Protein 1OKC (pdb70)

Organism: Bos taurus (NCBI:txid9913)

CATH classification: 1.50.40.10

B-factor: mean 40.42, std 21.76, range [15.8, 121.39]

Foldseek 3Di:
DDPVVVVVVLVVVLVLQLQLCQVLLLLVLQLLQQLAVVLDPPADPVNRQPHDVSVSVPLCVQANPVLSCFLVVLRSPLSNLLVVLCVVQLVVLLCVQPPPPDCVVCVVSNLVSQLRSQLVSVLSSCVPSQLSVLSSSQRSNFSQNDPVSGPADHSVRSSVVLCVQPNPCLSCFLSVLVSVLSSQLSSQLCVQVVVVCVPPQDVNPDDPVVVVVSNLVSNLRSCQRSQLSVSLSSNRNSQRPDDDPSRPAPGSVSSSVCCCPVPNPCSSCRSSVSVSVSSVSSVVVSVVVVVD

GO terms:
  GO:0031966 mitochondrial membrane (C, IDA)

Secondary structure (DSSP, 8-state):
--HHHHHHHHHHHHHHHHHHHHHTHHHHHHHHHHHHGGG-SS--GGGS--SHHHHHHHHHHHH-GGGGGTTTHHHHHHHHHHHHHHHHHHHHHHHHHHTT--TTT-HHHHHHHHHHHHHHHHHHHHHHHHHHHHHHHHHHH---SSTTT-S-SSHHHHHHHHHHHH-HHHHTTTHHHHHHHHHHHHHHHHHHHHHHHHSS-GGG-S-HHHHHHHHHHHHHHHHHHHHHHHH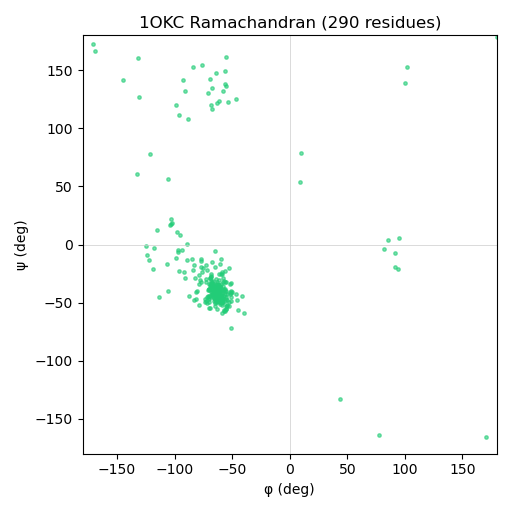HHHHHHTTTT--GGG-S-SSHHHHHHHHHHHH-GGGGGTTHHHHHHHHHHHHHHHHHHHT-

InterPro domains:
  IPR002067 Mitochondrial carrier protein [PR00926] (11-24)
  IPR002067 Mitochondrial carrier protein [PR00926] (24-38)
  IPR002067 Mitochondrial carrier protein [PR00926] (73-93)
  IPR002067 Mitochondrial carrier protein [PR00926] (126-144)
  IPR002067 Mitochondrial carrier protein [PR00926] (174-192)
  IPR002067 Mitochondrial carrier protein [PR00926] (217-239)
  IPR002113 ADP/ATP carrier protein, eukaryotic type [PR00927] (8-20)
  IPR002113 ADP/ATP carrier protein, eukaryotic type [PR00927] (51-72)
  IPR002113 ADP/ATP carrier protein, eukaryotic type [PR00927] (84-96)
  IPR002113 ADP/ATP carrier protein, eukaryotic type [PR00927] (111-124)
  IPR002113 ADP/ATP carrier protein, eukaryotic type [PR00927] (213-229)
  IPR002113 ADP/ATP carrier protein, eukaryotic type [PTHR45635] (5-297)
  IPR018108 Mitochondrial carrier protein, transmembrane region [PF00153] (6-100)
  IPR018108 Mitochondrial carrier protein, transmembrane region [PF00153] (111-204)
  IPR018108 Mitochondrial carrier protein, transmembrane region [PF00153] (209-297)
  IPR018108 Mitochondrial carrier protein, transmembrane region [PS50920] (6-98)
  IPR018108 Mitochondrial carrier protein, transmembrane region [PS50920] (111-201)
  IPR018108 Mitochondrial carrier protein, transmembrane region [PS50920] (212-297)
  IPR023395 Mitochondrial carrier protein domain superfamily [G3DSA:1.50.40.10] (2-298)
  IPR023395 Mitochondrial carrier protein domain superfamily [SSF103506] (4-293)

Nearest PDB structures (foldseek):
  1okc-assembly1_A  TM=1.003E+00  e=5.042E-38  Bos taurus
  4c9q-assembly1_A  TM=9.639E-01  e=4.735E-20  Saccharomyces cerevisiae
  8g8w-assembly1_A  TM=8.138E-01  e=1.030E-09  Homo sapiens
  8b6h-assembly1_Dv  TM=7.669E-01  e=1.300E-06  Tetrahymena thermophila SB210
  8gym-assembly1_m2  TM=7.187E-01  e=3.715E-07  Tetrahymena thermophila SB210

Solvent-accessible surface area: 15568 Å² total; per-residue (Å²): 147,124,82,115,46,97,81,125,98,42,84,56,25,0,69,17,22,22,68,7,64,48,49,16,0,29,34,29,3,2,8,0,1,21,0,0,11,60,1,14,135,64,16,48,77,151,127,49,10,181,20,48,134,35,0,52,94,52,2,40,175,35,18,31,128,146,8,18,74,23,9,11,93,4,17,40,61,71,38,71,46,20,66,54,26,29,153,62,75,93,84,124,43,83,97,118,65,25,50,89,24,68,132,130,166,77,91,184,109,65,41,57,3,17,28,38,3,12,5,23,11,17,24,22,9,15,68,126,3,0,17,26,15,0,0,6,0,14,5,0,3,0,19,4,124,25,86,99,94,59,41,4,85,22,22,45,53,0,43,70,99,4,104,179,56,43,25,112,77,2,9,57,49,9,44,109,0,9,27,82,10,49,64,60,84,56,27,16,60,77,28,48,68,56,102,25,126,64,162,169,41,109,123,80,131,60,126,151,114,49,48,71,94,48,26,19,77,2,45,23,52,0,12,66,78,12,3,20,41,31,0,0,24,30,0,10,0,6,5,1,35,29,108,58,116,62,73,48,6,122,24,36,105,28,0,67,138,82,0,40,158,104,40,21,105,83,5,18,90,72,10,6,154,1,22,16,61,80,14,84,23,11,22,110,24,69,67,104,77,113,146,132

Sequence (292 aa):
DQALSFLKDFLAGGVAAAISKTAVAPIERVKLLLQVQHASKQISAEKQYKGIIDCVVRIPKEQGFLSFWRGNLANVIRYFPTQALNFAFKDKYKQIFLGGVDRHKQFWRYFAGNLASGGAAGATSLCFVYPLDFARTRLAADVGKGAAQREFTGLGNCITKIFKSDGLRGLYQGFNVSVQGIIIYRAAYFGVYDTAKGMLPDPKNVHIIVSWMIAQTVTAVAGLVSYPFDTVRRRMMMQSGRKGADIMYTGTVDCWRKIAKDEGPKAFFKGAWSNVLRGMGGAFVLVLYDEI

Radius of gyration: 20.0 Å; Cα contacts (8 Å, |Δi|>4): 356; chains: 1; bounding box: 42×39×55 Å

Structure (mmCIF, N/CA/C/O backbone):
data_1OKC
#
_entry.id   1OKC
#
_cell.length_a   85.437
_cell.length_b   83.463
_cell.length_c   49.922
_cell.angle_alpha   90.00
_cell.angle_beta   90.00
_cell.angle_gamma   90.00
#
_symmetry.space_group_name_H-M   'P 21 21 2'
#
loop_
_entity.id
_entity.type
_entity.pdbx_description
1 polymer 'ADP, ATP CARRIER PROTEIN HEART ISOFORM T1'
2 non-polymer Carboxyatractyloside
3 non-polymer CARDIOLIPIN
4 non-polymer "3-LAURYLAMIDO-N,N'-DIMETHYLPROPYLAMINOXYDE"
5 non-polymer 1,2-DIACYL-SN-GLYCERO-3-PHOSPHOCHOLINE
6 water water
#
loop_
_atom_site.group_PDB
_atom_site.id
_atom_site.type_symbol
_atom_site.label_atom_id
_atom_site.label_alt_id
_atom_site.label_comp_id
_atom_site.label_asym_id
_atom_site.label_entity_id
_atom_site.label_seq_id
_atom_site.pdbx_PDB_ins_code
_atom_site.Cartn_x
_atom_site.Cartn_y
_atom_site.Cartn_z
_atom_site.occupancy
_atom_site.B_iso_or_equiv
_atom_site.auth_seq_id
_atom_site.auth_comp_id
_atom_site.auth_asym_id
_atom_site.auth_atom_id
_atom_site.pdbx_PDB_model_num
ATOM 1 N N . ASP A 1 2 ? 35.966 22.437 50.076 1.00 62.41 2 ASP A N 1
ATOM 2 C CA . ASP A 1 2 ? 36.247 23.663 49.275 1.00 62.22 2 ASP A CA 1
ATOM 3 C C . ASP A 1 2 ? 37.418 23.421 48.325 1.00 62.21 2 ASP A C 1
ATOM 4 O O . ASP A 1 2 ? 37.717 24.251 47.463 1.00 62.54 2 ASP A O 1
ATOM 6 N N . GLN A 1 3 ? 38.068 22.272 48.488 1.00 61.37 3 GLN A N 1
ATOM 7 C CA . GLN A 1 3 ? 39.219 21.903 47.674 1.00 59.74 3 GLN A CA 1
ATOM 8 C C . GLN A 1 3 ? 38.999 22.135 46.188 1.00 57.93 3 GLN A C 1
ATOM 9 O O . GLN A 1 3 ? 38.033 21.643 45.602 1.00 57.41 3 GLN A O 1
ATOM 15 N N . ALA A 1 4 ? 39.904 22.898 45.585 1.00 55.40 4 ALA A N 1
ATOM 16 C CA . ALA A 1 4 ? 39.827 23.180 44.163 1.00 52.01 4 ALA A CA 1
ATOM 17 C C . ALA A 1 4 ? 39.940 21.833 43.469 1.00 49.78 4 ALA A C 1
ATOM 18 O O . ALA A 1 4 ? 39.311 21.591 42.441 1.00 48.84 4 ALA A O 1
ATOM 20 N N . LEU A 1 5 ? 40.741 20.955 44.066 1.00 48.05 5 LEU A N 1
ATOM 21 C CA . LEU A 1 5 ? 40.973 19.616 43.540 1.00 47.15 5 LEU A CA 1
ATOM 22 C C . LEU A 1 5 ? 39.687 18.796 43.463 1.00 46.31 5 LEU A C 1
ATOM 23 O O . LEU A 1 5 ? 39.421 18.137 42.454 1.00 44.55 5 LEU A O 1
ATOM 28 N N . SER A 1 6 ? 38.900 18.831 44.537 1.00 45.65 6 SER A N 1
ATOM 29 C CA . SER A 1 6 ? 37.644 18.095 44.581 1.00 45.03 6 SER A CA 1
ATOM 30 C C . SER A 1 6 ? 36.720 18.611 43.479 1.00 43.39 6 SER A C 1
ATOM 31 O O . SER A 1 6 ? 36.094 17.831 42.764 1.00 42.53 6 SER A O 1
ATOM 34 N N . PHE A 1 7 ? 36.648 19.932 43.345 1.00 42.64 7 PHE A N 1
ATOM 35 C CA . PHE A 1 7 ? 35.819 20.557 42.326 1.00 42.95 7 PHE A CA 1
ATOM 36 C C . PHE A 1 7 ? 36.242 20.101 40.925 1.00 42.15 7 PHE A C 1
ATOM 37 O O . PHE A 1 7 ? 35.401 19.834 40.062 1.00 40.20 7 PHE A O 1
ATOM 45 N N . LEU A 1 8 ? 37.552 20.022 40.703 1.00 39.92 8 LEU A N 1
ATOM 46 C CA . LEU A 1 8 ? 38.080 19.610 39.411 1.00 38.53 8 LEU A CA 1
ATOM 47 C C . LEU A 1 8 ? 37.711 18.158 39.136 1.00 37.21 8 LEU A C 1
ATOM 48 O O . LEU A 1 8 ? 37.334 17.803 38.019 1.00 34.12 8 LEU A O 1
ATOM 53 N N . LYS A 1 9 ? 37.820 17.327 40.168 1.00 37.35 9 LYS A N 1
ATOM 54 C CA . LYS A 1 9 ? 37.490 15.913 40.063 1.00 37.97 9 LYS A CA 1
ATOM 55 C C . LYS A 1 9 ? 36.023 15.750 39.689 1.00 36.74 9 LYS A C 1
ATOM 56 O O . LYS A 1 9 ? 35.679 14.930 38.840 1.00 36.61 9 LYS A O 1
ATOM 62 N N . ASP A 1 10 ? 35.158 16.521 40.340 1.00 36.51 10 ASP A N 1
ATOM 63 C CA . ASP A 1 10 ? 33.729 16.446 40.056 1.00 36.68 10 ASP A CA 1
ATOM 64 C C . ASP A 1 10 ? 33.502 16.905 38.623 1.00 34.51 10 ASP A C 1
ATOM 65 O O . ASP A 1 10 ? 32.812 16.248 37.845 1.00 33.24 10 ASP A O 1
ATOM 70 N N . PHE A 1 11 ? 34.105 18.037 38.284 1.00 33.18 11 PHE A N 1
ATOM 71 C CA . PHE A 1 11 ? 33.979 18.613 36.954 1.00 34.22 11 PHE A CA 1
ATOM 72 C C . PHE A 1 11 ? 34.334 17.612 35.858 1.00 33.11 11 PHE A C 1
ATOM 73 O O . PHE A 1 11 ? 33.573 17.426 34.907 1.00 33.41 11 PHE A O 1
ATOM 81 N N . LEU A 1 12 ? 35.484 16.959 36.002 1.00 31.59 12 LEU A N 1
ATOM 82 C CA . LEU A 1 12 ? 35.936 15.986 35.012 1.00 31.44 12 LEU A CA 1
ATOM 83 C C . LEU A 1 12 ? 35.046 14.749 34.975 1.00 30.85 12 LEU A C 1
ATOM 84 O O . LEU A 1 12 ? 34.747 14.223 33.900 1.00 30.75 12 LEU A O 1
ATOM 89 N N . ALA A 1 13 ? 34.629 14.285 36.149 1.00 28.98 13 ALA A N 1
ATOM 90 C CA . ALA A 1 13 ? 33.766 13.113 36.241 1.00 29.19 13 ALA A CA 1
ATOM 91 C C . ALA A 1 13 ? 32.447 13.369 35.504 1.00 29.05 13 ALA A C 1
ATOM 92 O O . ALA A 1 13 ? 31.918 12.487 34.831 1.00 28.70 13 ALA A O 1
ATOM 94 N N . GLY A 1 14 ? 31.917 14.579 35.650 1.00 29.91 14 GLY A N 1
ATOM 95 C CA . GLY A 1 14 ? 30.681 14.923 34.978 1.00 30.34 14 GLY A CA 1
ATOM 96 C C . GLY A 1 14 ? 30.893 14.900 33.475 1.00 31.66 14 GLY A C 1
ATOM 97 O O . GLY A 1 14 ? 30.034 14.432 32.725 1.00 30.34 14 GLY A O 1
ATOM 98 N N . GLY A 1 15 ? 32.046 15.406 33.041 1.00 29.83 15 GLY A N 1
ATOM 99 C CA . GLY A 1 15 ? 32.366 15.427 31.626 1.00 28.96 15 GLY A CA 1
ATOM 100 C C . GLY A 1 15 ? 32.551 14.025 31.084 1.00 29.65 15 GLY A C 1
ATOM 101 O O . GLY A 1 15 ? 32.260 13.756 29.920 1.00 27.80 15 GLY A O 1
ATOM 102 N N . VAL A 1 16 ? 33.036 13.120 31.928 1.00 30.35 16 VAL A N 1
ATOM 103 C CA . VAL A 1 16 ? 33.236 11.741 31.506 1.00 30.10 16 VAL A CA 1
ATOM 104 C C . VAL A 1 16 ? 31.887 11.050 31.344 1.00 28.67 16 VAL A C 1
ATOM 105 O O . VAL A 1 16 ? 31.654 10.352 30.355 1.00 27.33 16 VAL A O 1
ATOM 109 N N . ALA A 1 17 ? 31.003 11.253 32.319 1.00 26.87 17 ALA A N 1
ATOM 110 C CA . ALA A 1 17 ? 29.671 10.655 32.289 1.00 26.32 17 ALA A CA 1
ATOM 111 C C . ALA A 1 17 ? 28.901 11.135 31.057 1.00 25.67 17 ALA A C 1
ATOM 112 O O . ALA A 1 17 ? 28.340 10.328 30.314 1.00 25.61 17 ALA A O 1
ATOM 114 N N . ALA A 1 18 ? 28.884 12.447 30.839 1.00 23.72 18 ALA A N 1
ATOM 115 C CA . ALA A 1 18 ? 28.178 13.009 29.689 1.00 24.70 18 ALA A CA 1
ATOM 116 C C . ALA A 1 18 ? 28.746 12.476 28.368 1.00 24.76 18 ALA A C 1
ATOM 117 O O . ALA A 1 18 ? 27.995 12.211 27.423 1.00 24.22 18 ALA A O 1
ATOM 119 N N . ALA A 1 19 ? 30.067 12.313 28.318 1.00 23.19 19 ALA A N 1
ATOM 120 C CA . ALA A 1 19 ? 30.741 11.823 27.121 1.00 24.97 19 ALA A CA 1
ATOM 121 C C . ALA A 1 19 ? 30.390 10.370 26.820 1.00 25.49 19 ALA A C 1
ATOM 122 O O . ALA A 1 19 ? 30.293 9.966 25.659 1.00 24.85 19 ALA A O 1
ATOM 124 N N . ILE A 1 20 ? 30.207 9.582 27.870 1.00 26.91 20 ILE A N 1
ATOM 125 C CA . ILE A 1 20 ? 29.870 8.177 27.700 1.00 28.39 20 ILE A CA 1
ATOM 126 C C . ILE A 1 20 ? 28.436 7.964 27.229 1.00 26.57 20 ILE A C 1
ATOM 127 O O . ILE A 1 20 ? 28.195 7.230 26.276 1.00 28.52 20 ILE A O 1
ATOM 132 N N . SER A 1 21 ? 27.480 8.607 27.882 1.00 27.96 21 SER A N 1
ATOM 133 C CA . SER A 1 21 ? 26.092 8.439 27.484 1.00 29.15 21 SER A CA 1
ATOM 134 C C . SER A 1 21 ? 25.818 8.973 26.076 1.00 28.90 21 SER A C 1
ATOM 135 O O . SER A 1 21 ? 25.131 8.322 25.289 1.00 28.68 21 SER A O 1
ATOM 138 N N . LYS A 1 22 ? 26.363 10.144 25.748 1.00 28.47 22 LYS A N 1
ATOM 139 C CA . LYS A 1 22 ? 26.138 10.717 24.421 1.00 29.05 22 LYS A CA 1
ATOM 140 C C . LYS A 1 22 ? 26.814 9.894 23.336 1.00 26.60 22 LYS A C 1
ATOM 141 O O . LYS A 1 22 ? 26.261 9.720 22.244 1.00 26.23 22 LYS A O 1
ATOM 147 N N . THR A 1 23 ? 28.004 9.381 23.628 1.00 24.28 23 THR A N 1
ATOM 148 C CA . THR A 1 23 ? 28.703 8.561 22.649 1.00 24.36 23 THR A CA 1
ATOM 149 C C . THR A 1 23 ? 27.910 7.266 22.468 1.00 25.75 23 THR A C 1
ATOM 150 O O . THR A 1 23 ? 27.785 6.740 21.358 1.00 23.74 23 THR A O 1
ATOM 154 N N . ALA A 1 24 ? 27.362 6.767 23.572 1.00 25.96 24 ALA A N 1
ATOM 155 C CA . ALA A 1 24 ? 26.585 5.539 23.548 1.00 27.05 24 ALA A CA 1
ATOM 156 C C . ALA A 1 24 ? 25.361 5.626 22.632 1.00 26.98 24 ALA A C 1
ATOM 157 O O . ALA A 1 24 ? 25.082 4.691 21.886 1.00 26.65 24 ALA A O 1
ATOM 159 N N . VAL A 1 25 ? 24.634 6.742 22.686 1.00 25.44 25 VAL A N 1
ATOM 160 C CA . VAL A 1 25 ? 23.441 6.903 21.859 1.00 25.27 25 VAL 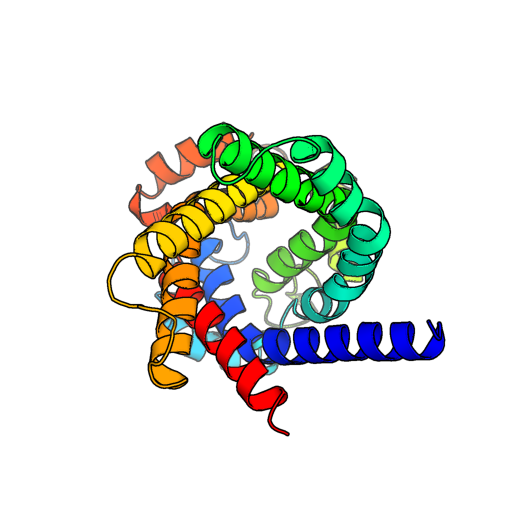A CA 1
ATOM 161 C C . VAL A 1 25 ? 23.662 7.703 20.570 1.00 25.42 25 VAL A C 1
ATOM 162 O O . VAL A 1 25 ? 22.703 8.066 19.892 1.00 24.75 25 VAL A O 1
ATOM 166 N N . ALA A 1 26 ? 24.921 7.963 20.230 1.00 24.98 26 ALA A N 1
ATOM 167 C CA . ALA A 1 26 ? 25.248 8.716 19.022 1.00 26.31 26 ALA A CA 1
ATOM 168 C C . ALA A 1 26 ? 24.682 8.068 17.753 1.00 25.95 26 ALA A C 1
ATOM 169 O O . ALA A 1 26 ? 24.241 8.764 16.843 1.00 25.52 26 ALA A O 1
ATOM 171 N N . PRO A 1 27 ? 24.703 6.727 17.669 1.00 26.04 27 PRO A N 1
ATOM 172 C CA . PRO A 1 27 ? 24.167 6.068 16.471 1.00 25.19 27 PRO A CA 1
ATOM 173 C C . PRO A 1 27 ? 22.699 6.415 16.238 1.00 25.20 27 PRO A C 1
ATOM 174 O O . PRO A 1 27 ? 22.313 6.809 15.136 1.00 25.07 27 PRO A O 1
ATOM 178 N N . ILE A 1 28 ? 21.883 6.273 17.277 1.00 23.64 28 ILE A N 1
ATOM 179 C CA . ILE A 1 28 ? 20.466 6.580 17.149 1.00 22.61 28 ILE A CA 1
ATOM 180 C C . ILE A 1 28 ? 20.268 8.087 16.971 1.00 24.09 28 ILE A C 1
ATOM 181 O O . ILE A 1 28 ? 19.306 8.519 16.335 1.00 22.07 28 ILE A O 1
ATOM 186 N N . GLU A 1 29 ? 21.178 8.890 17.522 1.00 23.16 29 GLU A N 1
ATOM 187 C CA . GLU A 1 29 ? 21.051 10.328 17.360 1.00 24.26 29 GLU A CA 1
ATOM 188 C C . GLU A 1 29 ? 21.348 10.698 15.909 1.00 24.73 29 GLU A C 1
ATOM 189 O O . GLU A 1 29 ? 20.755 11.633 15.369 1.00 24.59 29 GLU A O 1
ATOM 195 N N . ARG A 1 30 ? 22.268 9.972 15.279 1.00 22.13 30 ARG A N 1
ATOM 196 C CA . ARG A 1 30 ? 22.585 10.255 13.893 1.00 22.30 30 ARG A CA 1
ATOM 197 C C . ARG A 1 30 ? 21.400 9.916 12.995 1.00 22.63 30 ARG A C 1
ATOM 198 O O . ARG A 1 30 ? 21.120 10.629 12.029 1.00 22.30 30 ARG A O 1
ATOM 206 N N . VAL A 1 31 ? 20.702 8.830 13.314 1.00 22.31 31 VAL A N 1
ATOM 207 C CA . VAL A 1 31 ? 19.542 8.438 12.530 1.00 21.86 31 VAL A CA 1
ATOM 208 C C . VAL A 1 31 ? 18.508 9.555 12.654 1.00 23.28 31 VAL A C 1
ATOM 209 O O . VAL A 1 31 ? 17.932 9.998 11.660 1.00 24.31 31 VAL A O 1
ATOM 213 N N . LYS A 1 32 ? 18.295 10.018 13.882 1.00 22.38 32 LYS A N 1
ATOM 214 C CA . LYS A 1 32 ? 17.352 11.091 14.151 1.00 21.63 32 LYS A CA 1
ATOM 215 C C . LYS A 1 32 ? 17.691 12.309 13.281 1.00 21.66 32 LYS A C 1
ATOM 216 O O . LYS A 1 32 ? 16.831 12.837 12.575 1.00 20.97 32 LYS A O 1
ATOM 222 N N . LEU A 1 33 ? 18.949 12.733 13.322 1.00 21.83 33 LEU A N 1
ATOM 223 C CA . LEU A 1 33 ? 19.408 13.884 12.543 1.00 22.55 33 LEU A CA 1
ATOM 224 C C . LEU A 1 33 ? 19.266 13.685 11.027 1.00 19.95 33 LEU A C 1
ATOM 225 O O . LEU A 1 33 ? 18.822 14.589 10.319 1.00 21.01 33 LEU A O 1
ATOM 230 N N . LEU A 1 34 ? 19.636 12.512 10.530 1.00 20.73 34 LEU A N 1
ATOM 231 C CA . LEU A 1 34 ? 19.520 12.241 9.104 1.00 21.82 34 LEU A CA 1
ATOM 232 C C . LEU A 1 34 ? 18.064 12.342 8.636 1.00 22.49 34 LEU A C 1
ATOM 233 O O . LEU A 1 34 ? 17.764 13.016 7.646 1.00 21.45 34 LEU A O 1
ATOM 238 N N . LEU A 1 35 ? 17.158 11.687 9.351 1.00 21.98 35 LEU A N 1
ATOM 239 C CA . LEU A 1 35 ? 15.746 11.735 8.983 1.00 22.66 35 LEU A CA 1
ATOM 240 C C . LEU A 1 35 ? 15.215 13.172 9.081 1.00 22.85 35 LEU A C 1
ATOM 241 O O . LEU A 1 35 ? 14.444 13.629 8.234 1.00 21.98 35 LEU A O 1
ATOM 246 N N . GLN A 1 36 ? 15.654 13.884 10.110 1.00 21.74 36 GLN A N 1
ATOM 247 C CA . GLN A 1 36 ? 15.212 15.250 10.341 1.00 21.53 36 GLN A CA 1
ATOM 248 C C . GLN A 1 36 ? 15.699 16.269 9.299 1.00 23.27 36 GLN A C 1
ATOM 249 O O . GLN A 1 36 ? 14.963 17.190 8.947 1.00 23.30 36 GLN A O 1
ATOM 255 N N . VAL A 1 37 ? 16.917 16.096 8.784 1.00 23.30 37 VAL A N 1
ATOM 256 C CA . VAL A 1 37 ? 17.460 17.062 7.838 1.00 23.09 37 VAL A CA 1
ATOM 257 C C . VAL A 1 37 ? 17.796 16.596 6.425 1.00 24.79 37 VAL A C 1
ATOM 258 O O . VAL A 1 37 ? 18.196 17.412 5.596 1.00 25.90 37 VAL A O 1
ATOM 262 N N . GLN A 1 38 ? 17.644 15.310 6.130 1.00 25.09 38 GLN A N 1
ATOM 263 C CA . GLN A 1 38 ? 17.998 14.835 4.792 1.00 25.74 38 GLN A CA 1
ATOM 264 C C . GLN A 1 38 ? 17.274 15.577 3.669 1.00 25.62 38 GLN A C 1
ATOM 265 O O . GLN A 1 38 ? 17.753 15.607 2.538 1.00 26.13 38 GLN A O 1
ATOM 271 N N . HIS A 1 39 ? 16.131 16.182 3.977 1.00 27.71 39 HIS A N 1
ATOM 272 C CA . HIS A 1 39 ? 15.380 16.926 2.968 1.00 27.55 39 HIS A CA 1
ATOM 273 C C . HIS A 1 39 ? 16.206 18.119 2.488 1.00 28.39 39 HIS A C 1
ATOM 274 O O . HIS A 1 39 ? 16.069 18.556 1.344 1.00 25.98 39 HIS A O 1
ATOM 281 N N . ALA A 1 40 ? 17.062 18.643 3.365 1.00 27.39 40 ALA A N 1
ATOM 282 C CA . ALA A 1 40 ? 17.898 19.791 3.022 1.00 27.58 40 ALA A CA 1
ATOM 283 C C . ALA A 1 40 ? 19.343 19.405 2.732 1.00 28.21 40 ALA A C 1
ATOM 284 O O . ALA A 1 40 ? 20.246 20.235 2.826 1.00 28.78 40 ALA A O 1
ATOM 286 N N . SER A 1 41 ? 19.560 18.145 2.377 1.00 28.81 41 SER A N 1
ATOM 287 C CA . SER A 1 41 ? 20.903 17.669 2.079 1.00 30.87 41 SER A CA 1
ATOM 288 C C . SER A 1 41 ? 21.228 17.784 0.595 1.00 32.71 41 SER A C 1
ATOM 289 O O . SER A 1 41 ? 20.374 17.545 -0.259 1.00 32.79 41 SER A O 1
ATOM 292 N N . LYS A 1 42 ? 22.472 18.149 0.302 1.00 33.42 42 LYS A N 1
ATOM 293 C CA . LYS A 1 42 ? 22.940 18.280 -1.069 1.00 34.67 42 LYS A CA 1
ATOM 294 C C . LYS A 1 42 ? 23.388 16.942 -1.650 1.00 34.45 42 LYS A C 1
ATOM 295 O O . LYS A 1 42 ? 23.431 16.778 -2.866 1.00 35.14 42 LYS A O 1
ATOM 301 N N . GLN A 1 43 ? 23.729 15.994 -0.785 1.00 34.23 43 GLN A N 1
ATOM 302 C CA . GLN A 1 43 ? 24.201 14.680 -1.234 1.00 35.12 43 GLN A CA 1
ATOM 303 C C . GLN A 1 43 ? 23.096 13.643 -1.374 1.00 35.24 43 GLN A C 1
ATOM 304 O O . GLN A 1 43 ? 23.238 12.672 -2.113 1.00 37.55 43 GLN A O 1
ATOM 310 N N . ILE A 1 44 ? 21.997 13.839 -0.657 1.00 35.95 44 ILE A N 1
ATOM 311 C CA . ILE A 1 44 ? 20.902 12.881 -0.695 1.00 34.77 44 ILE A CA 1
ATOM 312 C C . ILE A 1 44 ? 19.793 13.243 -1.671 1.00 35.20 44 ILE A C 1
ATOM 313 O O . ILE A 1 44 ? 19.063 14.218 -1.463 1.00 34.73 44 ILE A O 1
ATOM 318 N N . SER A 1 45 ? 19.674 12.457 -2.740 1.00 34.55 45 SER A N 1
ATOM 319 C CA . SER A 1 45 ? 18.625 12.675 -3.728 1.00 34.38 45 SER A CA 1
ATOM 320 C C . SER A 1 45 ? 17.358 12.140 -3.077 1.00 34.56 45 SER A C 1
ATOM 321 O O . SER A 1 45 ? 17.430 11.277 -2.200 1.00 32.89 45 SER A O 1
ATOM 324 N N . ALA A 1 46 ? 16.203 12.648 -3.494 1.00 35.22 46 ALA A N 1
ATOM 325 C CA . ALA A 1 46 ? 14.936 12.214 -2.916 1.00 37.65 46 ALA A CA 1
ATOM 326 C C . ALA A 1 46 ? 14.777 10.707 -3.008 1.00 39.62 46 ALA A C 1
ATOM 327 O O . ALA A 1 46 ? 14.167 10.082 -2.140 1.00 39.34 46 ALA A O 1
ATOM 329 N N . GLU A 1 47 ? 15.333 10.129 -4.064 1.00 41.33 47 GLU A N 1
ATOM 330 C CA . GLU A 1 47 ? 15.251 8.694 -4.284 1.00 44.31 47 GLU A CA 1
ATOM 331 C C . GLU A 1 47 ? 16.141 7.918 -3.314 1.00 44.37 47 GLU A C 1
ATOM 332 O O . GLU A 1 47 ? 15.836 6.782 -2.954 1.00 43.90 47 GLU A O 1
ATOM 338 N N . LYS A 1 48 ? 17.239 8.530 -2.886 1.00 43.64 48 LYS A N 1
ATOM 339 C CA . LYS A 1 48 ? 18.149 7.849 -1.972 1.00 42.08 48 LYS A CA 1
ATOM 340 C C . LYS A 1 48 ? 17.900 8.180 -0.506 1.00 38.94 48 LYS A C 1
ATOM 341 O O . LYS A 1 48 ? 18.676 7.788 0.359 1.00 37.33 48 LYS A O 1
ATOM 347 N N . GLN A 1 49 ? 16.816 8.895 -0.226 1.00 37.28 49 GLN A N 1
ATOM 348 C CA . GLN A 1 49 ? 16.498 9.252 1.151 1.00 36.39 49 GLN A CA 1
ATOM 349 C C . GLN A 1 49 ? 16.213 8.008 1.992 1.00 36.21 49 GLN A C 1
ATOM 350 O O . GLN A 1 49 ? 15.703 7.005 1.485 1.00 36.25 49 GLN A O 1
ATOM 356 N N . TYR A 1 50 ? 16.563 8.073 3.274 1.00 33.73 50 TYR A N 1
ATOM 357 C CA . TYR A 1 50 ? 16.328 6.961 4.186 1.00 32.66 50 TYR A CA 1
ATOM 358 C C . TYR A 1 50 ? 14.828 6.860 4.435 1.00 33.86 50 TYR A C 1
ATOM 359 O O . TYR A 1 50 ? 14.170 7.860 4.740 1.00 30.67 50 TYR A O 1
ATOM 368 N N . LYS A 1 51 ? 14.288 5.652 4.288 1.00 34.20 51 LYS A N 1
ATOM 369 C CA . LYS A 1 51 ? 12.855 5.438 4.464 1.00 36.23 51 LYS A CA 1
ATOM 370 C C . LYS A 1 51 ? 12.420 5.395 5.922 1.00 35.25 51 LYS A C 1
ATOM 371 O O . LYS A 1 51 ? 11.230 5.489 6.218 1.00 36.60 51 LYS A O 1
ATOM 377 N N . GLY A 1 52 ? 13.381 5.269 6.832 1.00 33.33 52 GLY A N 1
ATOM 378 C CA . GLY A 1 52 ? 13.047 5.227 8.245 1.00 30.20 52 GLY A CA 1
ATOM 379 C C . GLY A 1 52 ? 14.226 4.841 9.120 1.00 29.89 52 GLY A C 1
ATOM 380 O O . GLY A 1 52 ? 15.373 4.839 8.672 1.00 28.85 52 GLY A O 1
ATOM 381 N N . ILE A 1 53 ? 13.938 4.497 10.369 1.00 28.76 53 ILE A N 1
ATOM 382 C CA . ILE A 1 53 ? 14.970 4.119 11.326 1.00 29.11 53 ILE A CA 1
ATOM 383 C C . ILE A 1 53 ? 15.710 2.858 10.889 1.00 29.69 53 ILE A C 1
ATOM 384 O O . ILE A 1 53 ? 16.938 2.846 10.766 1.00 27.32 53 ILE A O 1
ATOM 389 N N . ILE A 1 54 ? 14.943 1.800 10.654 1.00 29.65 54 ILE A N 1
ATOM 390 C CA . ILE A 1 54 ? 15.497 0.526 10.242 1.00 30.39 54 ILE A CA 1
ATOM 391 C C . ILE A 1 54 ? 16.244 0.639 8.926 1.00 29.62 54 ILE A C 1
ATOM 392 O O . ILE A 1 54 ? 17.380 0.178 8.812 1.00 31.65 54 ILE A O 1
ATOM 397 N N . ASP A 1 55 ? 15.613 1.251 7.933 1.00 28.85 55 ASP A N 1
ATOM 398 C CA . ASP A 1 55 ? 16.250 1.428 6.640 1.00 29.40 55 ASP A CA 1
ATOM 399 C C . ASP A 1 55 ? 17.540 2.213 6.829 1.00 29.40 55 ASP A C 1
ATOM 400 O O . ASP A 1 55 ? 18.542 1.973 6.157 1.00 30.11 55 ASP A O 1
ATOM 405 N N . CYS A 1 56 ? 17.510 3.157 7.757 1.00 30.31 56 CYS A N 1
ATOM 406 C CA . CYS A 1 56 ? 18.672 3.982 8.014 1.00 31.19 56 CYS A CA 1
ATOM 407 C C . CYS A 1 56 ? 19.799 3.215 8.720 1.00 30.68 56 CYS A C 1
ATOM 408 O O . CYS A 1 56 ? 20.942 3.242 8.260 1.00 27.01 56 CYS A O 1
ATOM 411 N N . VAL A 1 57 ? 19.485 2.517 9.813 1.00 30.58 57 VAL A N 1
ATOM 412 C CA . VAL A 1 57 ? 20.521 1.781 10.545 1.00 32.76 57 VAL A CA 1
ATOM 413 C C . VAL A 1 57 ? 21.174 0.662 9.742 1.00 34.17 57 VAL A C 1
ATOM 414 O O . VAL A 1 57 ? 22.355 0.366 9.927 1.00 33.28 57 VAL A O 1
ATOM 418 N N . VAL A 1 58 ? 20.412 0.040 8.850 1.00 34.82 58 VAL A N 1
ATOM 419 C CA . VAL A 1 58 ? 20.949 -1.037 8.027 1.00 35.16 58 VAL A CA 1
ATOM 420 C C . VAL A 1 58 ? 21.795 -0.504 6.871 1.00 34.93 58 VAL A C 1
ATOM 421 O O . VAL A 1 58 ? 22.750 -1.147 6.451 1.00 36.42 58 VAL A O 1
ATOM 425 N N . ARG A 1 59 ? 21.462 0.680 6.367 1.00 34.74 59 ARG A N 1
ATOM 426 C CA . ARG A 1 59 ? 22.203 1.248 5.243 1.00 34.48 59 ARG A CA 1
ATOM 427 C C . ARG A 1 59 ? 23.527 1.968 5.522 1.00 35.22 59 ARG A C 1
ATOM 428 O O . ARG A 1 59 ? 24.486 1.797 4.766 1.00 35.77 59 ARG A O 1
ATOM 436 N N . ILE A 1 60 ? 23.608 2.763 6.587 1.00 35.04 60 ILE A N 1
ATOM 437 C CA . ILE A 1 60 ? 24.849 3.502 6.825 1.00 35.52 60 ILE A CA 1
ATOM 438 C C . ILE A 1 60 ? 26.108 2.653 7.022 1.00 33.43 60 ILE A C 1
ATOM 439 O O . ILE A 1 60 ? 27.182 3.043 6.576 1.00 32.66 60 ILE A O 1
ATOM 444 N N . PRO A 1 61 ? 26.002 1.486 7.688 1.00 33.18 61 PRO A N 1
ATOM 445 C CA . PRO A 1 61 ? 27.217 0.682 7.867 1.00 32.91 61 PRO A CA 1
ATOM 446 C C . PRO A 1 61 ? 27.843 0.256 6.536 1.00 32.97 61 PRO A C 1
ATOM 447 O O . PRO A 1 61 ? 29.033 0.451 6.316 1.00 31.68 61 PRO A O 1
ATOM 451 N N . LYS A 1 62 ? 27.042 -0.325 5.648 1.00 35.16 62 LYS A N 1
ATOM 452 C CA . LYS A 1 62 ? 27.561 -0.769 4.357 1.00 38.10 62 LYS A CA 1
ATOM 453 C C . LYS A 1 62 ? 27.779 0.391 3.393 1.00 38.31 62 LYS A C 1
ATOM 454 O O . LYS A 1 62 ? 28.582 0.298 2.466 1.00 40.04 62 LYS A O 1
ATOM 460 N N . GLU A 1 63 ? 27.065 1.486 3.616 1.00 37.52 63 GLU A N 1
ATOM 461 C CA . GLU A 1 63 ? 27.193 2.658 2.760 1.00 37.13 63 GLU A CA 1
ATOM 462 C C . GLU A 1 63 ? 28.397 3.522 3.119 1.00 35.25 63 GLU A C 1
ATOM 463 O O . GLU A 1 63 ? 29.171 3.921 2.255 1.00 34.85 63 GLU A O 1
ATOM 469 N N . GLN A 1 64 ? 28.558 3.788 4.410 1.00 33.28 64 GLN A N 1
ATOM 470 C CA . GLN A 1 64 ? 29.618 4.669 4.867 1.00 31.43 64 GLN A CA 1
ATOM 471 C C . GLN A 1 64 ? 30.563 4.088 5.919 1.00 30.48 64 GLN A C 1
ATOM 472 O O . GLN A 1 64 ? 31.509 4.756 6.341 1.00 31.57 64 GLN A O 1
ATOM 478 N N . GLY A 1 65 ? 30.319 2.850 6.338 1.00 29.64 65 GLY A N 1
ATOM 479 C CA . GLY A 1 65 ? 31.170 2.245 7.350 1.00 28.13 65 GLY A CA 1
ATOM 480 C C . GLY A 1 65 ? 30.519 2.320 8.724 1.00 28.97 65 GLY A C 1
ATOM 481 O O . GLY A 1 65 ? 29.920 3.337 9.083 1.00 28.95 65 GLY A O 1
ATOM 482 N N . PHE A 1 66 ? 30.644 1.239 9.490 1.00 27.93 66 PHE A N 1
ATOM 483 C CA . PHE A 1 66 ? 30.069 1.140 10.828 1.00 27.06 66 PHE A CA 1
ATOM 484 C C . PHE A 1 66 ? 30.453 2.318 11.711 1.00 27.47 66 PHE A C 1
ATOM 485 O O . PHE A 1 66 ? 29.633 2.846 12.457 1.00 28.19 66 PHE A O 1
ATOM 493 N N . LEU A 1 67 ? 31.716 2.709 11.633 1.00 27.97 67 LEU A N 1
ATOM 494 C CA . LEU A 1 67 ? 32.228 3.813 12.429 1.00 28.85 67 LEU A CA 1
ATOM 495 C C . LEU A 1 67 ? 31.466 5.116 12.169 1.00 27.38 67 LEU A C 1
ATOM 496 O O . LEU A 1 67 ? 31.357 5.953 13.059 1.00 26.47 67 LEU A O 1
ATOM 501 N N . SER A 1 68 ? 30.931 5.277 10.959 1.00 26.34 68 SER A N 1
ATOM 502 C CA . SER A 1 68 ? 30.198 6.494 10.611 1.00 25.96 68 SER A CA 1
ATOM 503 C C . SER A 1 68 ? 28.980 6.734 11.507 1.00 25.71 68 SER A C 1
ATOM 504 O O . SER A 1 68 ? 28.396 7.811 11.479 1.00 25.69 68 SER A O 1
ATOM 507 N N . PHE A 1 69 ? 28.586 5.733 12.292 1.00 26.33 69 PHE A N 1
ATOM 508 C CA . PHE A 1 69 ? 27.461 5.910 13.210 1.00 26.19 69 PHE A CA 1
ATOM 509 C C . PHE A 1 69 ? 27.795 7.018 14.210 1.00 25.10 69 PHE A C 1
ATOM 510 O O . PHE A 1 69 ? 26.898 7.649 14.768 1.00 25.00 69 PHE A O 1
ATOM 518 N N . TRP A 1 70 ? 29.088 7.237 14.439 1.00 21.65 70 TRP A N 1
ATOM 519 C CA . TRP A 1 70 ? 29.543 8.267 15.371 1.00 22.69 70 TRP A CA 1
ATOM 520 C C . TRP A 1 70 ? 30.044 9.515 14.655 1.00 21.47 70 TRP A C 1
ATOM 521 O O . TRP A 1 70 ? 30.773 10.322 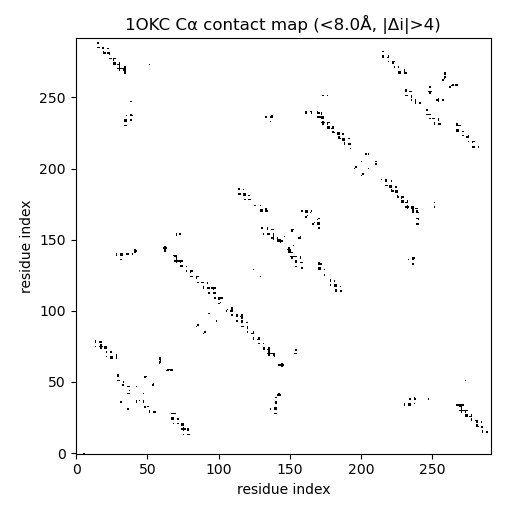15.235 1.00 25.35 70 TRP A O 1
ATOM 532 N N . ARG A 1 71 ? 29.665 9.678 13.393 1.00 22.24 71 ARG A N 1
ATOM 533 C CA . ARG A 1 71 ? 30.104 10.849 12.639 1.00 23.22 71 ARG A CA 1
ATOM 534 C C . ARG A 1 71 ? 29.587 12.134 13.310 1.00 23.53 71 ARG A C 1
ATOM 535 O O . ARG A 1 71 ? 28.389 12.289 13.539 1.00 21.17 71 ARG A O 1
ATOM 543 N N . GLY A 1 72 ? 30.512 13.032 13.641 1.00 23.83 72 GLY A N 1
ATOM 544 C CA . GLY A 1 72 ? 30.165 14.290 14.284 1.00 23.98 72 GLY A CA 1
ATOM 545 C C . GLY A 1 72 ? 30.052 14.204 15.798 1.00 24.51 72 GLY A C 1
ATOM 546 O O . GLY A 1 72 ? 29.709 15.189 16.453 1.00 25.09 72 GLY A O 1
ATOM 547 N N . ASN A 1 73 ? 30.349 13.035 16.363 1.00 24.88 73 ASN A N 1
ATOM 548 C CA . ASN A 1 73 ? 30.237 12.843 17.808 1.00 24.00 73 ASN A CA 1
ATOM 549 C C . ASN A 1 73 ? 31.296 13.525 18.677 1.00 24.47 73 ASN A C 1
ATOM 550 O O . ASN A 1 73 ? 31.092 13.683 19.886 1.00 22.94 73 ASN A O 1
ATOM 555 N N . LEU A 1 74 ? 32.417 13.933 18.085 1.00 23.16 74 LEU A N 1
ATOM 556 C CA . LEU A 1 74 ? 33.459 14.605 18.866 1.00 24.61 74 LEU A CA 1
ATOM 557 C C . LEU A 1 74 ? 32.870 15.826 19.568 1.00 23.67 74 LEU A C 1
ATOM 558 O O . LEU A 1 74 ? 33.164 16.090 20.734 1.00 24.39 74 LEU A O 1
ATOM 563 N N . ALA A 1 75 ? 32.041 16.578 18.850 1.00 24.86 75 ALA A N 1
ATOM 564 C CA . ALA A 1 75 ? 31.418 17.761 19.424 1.00 24.58 75 ALA A CA 1
ATOM 565 C C . ALA A 1 75 ? 30.653 17.374 20.682 1.00 24.96 75 ALA A C 1
ATOM 566 O O . ALA A 1 75 ? 30.659 18.113 21.668 1.00 25.42 75 ALA A O 1
ATOM 568 N N . ASN A 1 76 ? 30.001 16.216 20.651 1.00 27.48 76 ASN A N 1
ATOM 569 C CA . ASN A 1 76 ? 29.244 15.742 21.811 1.00 28.56 76 ASN A CA 1
ATOM 570 C C . ASN A 1 76 ? 30.090 15.578 23.078 1.00 28.76 76 ASN A C 1
ATOM 571 O O . ASN A 1 76 ? 29.675 16.002 24.153 1.00 30.47 76 ASN A O 1
ATOM 576 N N . VAL A 1 77 ? 31.267 14.972 22.964 1.00 26.10 77 VAL A N 1
ATOM 577 C CA . VAL A 1 77 ? 32.093 14.755 24.146 1.00 29.74 77 VAL A CA 1
ATOM 578 C C . VAL A 1 77 ? 32.803 16.003 24.659 1.00 30.91 77 VAL A C 1
ATOM 579 O O . VAL A 1 77 ? 33.200 16.052 25.823 1.00 31.26 77 VAL A O 1
ATOM 583 N N . ILE A 1 78 ? 32.950 17.004 23.794 1.00 30.32 78 ILE A N 1
ATOM 584 C CA . ILE A 1 78 ? 33.629 18.254 24.136 1.00 29.99 78 ILE A CA 1
ATOM 585 C C . ILE A 1 78 ? 32.744 19.337 24.762 1.00 29.35 78 ILE A C 1
ATOM 586 O O . ILE A 1 78 ? 33.142 19.988 25.731 1.00 29.29 78 ILE A O 1
ATOM 591 N N . ARG A 1 79 ? 31.559 19.529 24.190 1.00 26.26 79 ARG A N 1
ATOM 592 C CA . ARG A 1 79 ? 30.619 20.557 24.626 1.00 25.38 79 ARG A CA 1
ATOM 593 C C . ARG A 1 79 ? 30.454 20.743 26.125 1.00 23.89 79 ARG A C 1
ATOM 594 O O . ARG A 1 79 ? 30.420 21.870 26.605 1.00 23.78 79 ARG A O 1
ATOM 602 N N . TYR A 1 80 ? 30.336 19.642 26.855 1.00 26.15 80 TYR A N 1
ATOM 603 C CA . TYR A 1 80 ? 30.168 19.683 28.304 1.00 28.52 80 TYR A CA 1
ATOM 604 C C . TYR A 1 80 ? 31.110 20.643 29.037 1.00 28.78 80 TYR A C 1
ATOM 605 O O . TYR A 1 80 ? 30.684 21.415 29.891 1.00 27.79 80 TYR A O 1
ATOM 614 N N . PHE A 1 81 ? 32.394 20.574 28.709 1.00 29.57 81 PHE A N 1
ATOM 615 C CA . PHE A 1 81 ? 33.398 21.394 29.377 1.00 30.17 81 PHE A CA 1
ATOM 616 C C . PHE A 1 81 ? 33.170 22.890 29.266 1.00 30.15 81 PHE A C 1
ATOM 617 O O . PHE A 1 81 ? 33.048 23.568 30.287 1.00 29.92 81 PHE A O 1
ATOM 625 N N . PRO A 1 82 ? 33.111 23.438 28.041 1.00 28.84 82 PRO A N 1
ATOM 626 C CA . PRO A 1 82 ? 32.875 24.884 28.028 1.00 29.04 82 PRO A CA 1
ATOM 627 C C . PRO A 1 82 ? 31.480 25.213 28.592 1.00 29.64 82 PRO A C 1
ATOM 628 O O . PRO A 1 82 ? 31.307 26.188 29.330 1.00 28.55 82 PRO A O 1
ATOM 632 N N . THR A 1 83 ? 30.495 24.379 28.271 1.00 28.07 83 THR A N 1
ATOM 633 C CA . THR A 1 83 ? 29.131 24.606 28.750 1.00 29.43 83 THR A CA 1
ATOM 634 C C . THR A 1 83 ? 29.054 24.739 30.279 1.00 29.90 83 THR A C 1
ATOM 635 O O . THR A 1 83 ? 28.506 25.714 30.800 1.00 28.90 83 THR A O 1
ATOM 639 N N . GLN A 1 84 ? 29.608 23.767 30.994 1.00 29.81 84 GLN A N 1
ATOM 640 C CA . GLN A 1 84 ? 29.593 23.801 32.453 1.00 32.36 84 GLN A CA 1
ATOM 641 C C . GLN A 1 84 ? 30.474 24.921 33.014 1.00 32.33 84 GLN A C 1
ATOM 642 O O . GLN A 1 84 ? 30.185 25.479 34.075 1.00 32.32 84 GLN A O 1
ATOM 648 N N . ALA A 1 85 ? 31.551 25.246 32.310 1.00 31.84 85 ALA A N 1
ATOM 649 C CA . ALA A 1 85 ? 32.427 26.315 32.764 1.00 33.83 85 ALA A CA 1
ATOM 650 C C . ALA A 1 85 ? 31.607 27.597 32.730 1.00 35.19 85 ALA A C 1
ATOM 651 O O . ALA A 1 85 ? 31.629 28.392 33.666 1.00 37.37 85 ALA A O 1
ATOM 653 N N . LEU A 1 86 ? 30.865 27.780 31.644 1.00 36.42 86 LEU A N 1
ATOM 654 C CA . LEU A 1 86 ? 30.025 28.953 31.479 1.00 37.40 86 LEU A CA 1
ATOM 655 C C . LEU A 1 86 ? 28.898 28.999 32.514 1.00 38.28 86 LEU A C 1
ATOM 656 O O . LEU A 1 86 ? 28.592 30.065 33.047 1.00 39.89 86 LEU A O 1
ATOM 661 N N . ASN A 1 87 ? 28.285 27.855 32.805 1.00 37.70 87 ASN A N 1
ATOM 662 C CA . ASN A 1 87 ? 27.217 27.827 33.799 1.00 37.16 87 ASN A CA 1
ATOM 663 C C . ASN A 1 87 ? 27.761 28.237 35.164 1.00 37.33 87 ASN A C 1
ATOM 664 O O . ASN A 1 87 ? 27.085 28.915 35.934 1.00 38.23 87 ASN A O 1
ATOM 669 N N . PHE A 1 88 ? 28.988 27.824 35.456 1.00 37.31 88 PHE A N 1
ATOM 670 C CA . PHE A 1 88 ? 29.624 28.137 36.733 1.00 38.92 88 PHE A CA 1
ATOM 671 C C . PHE A 1 88 ? 29.679 29.644 36.987 1.00 37.72 88 PHE A C 1
ATOM 672 O O . PHE A 1 88 ? 29.598 30.094 38.123 1.00 36.51 88 PHE A O 1
ATOM 680 N N . ALA A 1 89 ? 29.809 30.424 35.921 1.00 37.51 89 ALA A N 1
ATOM 681 C CA . ALA A 1 89 ? 29.881 31.868 36.064 1.00 36.20 89 ALA A CA 1
ATOM 682 C C . ALA A 1 89 ? 28.547 32.582 35.863 1.00 35.37 89 ALA A C 1
ATOM 683 O O . ALA A 1 89 ? 28.360 33.691 36.365 1.00 35.32 89 ALA A O 1
ATOM 685 N N . PHE A 1 90 ? 27.615 31.955 35.150 1.00 33.25 90 PHE A N 1
ATOM 686 C CA . PHE A 1 90 ? 26.335 32.606 34.887 1.00 32.21 90 PHE A CA 1
ATOM 687 C C . PHE A 1 90 ? 25.076 32.023 35.502 1.00 31.22 90 PHE A C 1
ATOM 688 O O . PHE A 1 90 ? 24.245 32.762 36.027 1.00 33.44 90 PHE A O 1
ATOM 696 N N . LYS A 1 91 ? 24.931 30.705 35.420 1.00 29.49 91 LYS A N 1
ATOM 697 C CA . LYS A 1 91 ? 23.735 30.035 35.896 1.00 28.82 91 LYS A CA 1
ATOM 698 C C . LYS A 1 91 ? 23.104 30.535 37.189 1.00 27.53 91 LYS A C 1
ATOM 699 O O . LYS A 1 91 ? 21.942 30.935 37.181 1.00 26.77 91 LYS A O 1
ATOM 705 N N . ASP A 1 92 ? 23.833 30.525 38.298 1.00 27.77 92 ASP A N 1
ATOM 706 C CA . ASP A 1 92 ? 23.227 30.997 39.541 1.00 29.16 92 ASP A CA 1
ATOM 707 C C . ASP A 1 92 ? 22.905 32.497 39.537 1.00 27.34 92 ASP A C 1
ATOM 708 O O . ASP A 1 92 ? 21.917 32.923 40.136 1.00 24.35 92 ASP A O 1
ATOM 713 N N . LYS A 1 93 ? 23.734 33.296 38.874 1.00 27.16 93 LYS A N 1
ATOM 714 C CA . LYS A 1 93 ? 23.483 34.737 38.815 1.00 28.00 93 LYS A CA 1
ATOM 715 C C . LYS A 1 93 ? 22.150 35.020 38.134 1.00 25.80 93 LYS A C 1
ATOM 716 O O . LYS A 1 93 ? 21.389 35.874 38.582 1.00 26.65 93 LYS A O 1
ATOM 722 N N . TYR A 1 94 ? 21.868 34.310 37.046 1.00 24.54 94 TYR A N 1
ATOM 723 C CA . TYR A 1 94 ? 20.609 34.515 36.348 1.00 24.59 94 TYR A CA 1
ATOM 724 C C . TYR A 1 94 ? 19.450 34.118 37.250 1.00 25.60 94 TYR A C 1
ATOM 725 O O . TYR A 1 94 ? 18.413 34.783 37.265 1.00 27.62 94 TYR A O 1
ATOM 734 N N . LYS A 1 95 ? 19.626 33.043 38.012 1.00 23.92 95 LYS A N 1
ATOM 735 C CA . LYS A 1 95 ? 18.573 32.602 38.918 1.00 26.68 95 LYS A CA 1
ATOM 736 C C . LYS A 1 95 ? 18.301 33.674 39.962 1.00 24.85 95 LYS A C 1
ATOM 737 O O . LYS A 1 95 ? 17.149 33.983 40.249 1.00 25.09 95 LYS A O 1
ATOM 743 N N . GLN A 1 96 ? 19.361 34.242 40.528 1.00 25.09 96 GLN A N 1
ATOM 744 C CA . GLN A 1 96 ? 19.207 35.299 41.526 1.00 27.77 96 GLN A CA 1
ATOM 745 C C . GLN A 1 96 ? 18.538 36.515 40.890 1.00 28.31 96 GLN A C 1
ATOM 746 O O . GLN A 1 96 ? 17.662 37.143 41.485 1.00 28.63 96 GLN A O 1
ATOM 752 N N . ILE A 1 97 ? 18.960 36.841 39.671 1.00 27.51 97 ILE A N 1
ATOM 753 C CA . ILE A 1 97 ? 18.411 37.984 38.951 1.00 25.77 97 ILE A CA 1
ATOM 754 C C . ILE A 1 97 ? 16.926 37.830 38.638 1.00 25.57 97 ILE A C 1
ATOM 755 O O . ILE A 1 97 ? 16.143 38.736 38.912 1.00 26.31 97 ILE A O 1
ATOM 760 N N . PHE A 1 98 ? 16.535 36.682 38.081 1.00 25.20 98 PHE A N 1
ATOM 761 C CA . PHE A 1 98 ? 15.133 36.450 37.714 1.00 25.42 98 PHE A CA 1
ATOM 762 C C . PHE A 1 98 ? 14.247 35.843 38.800 1.00 27.53 98 PHE A C 1
ATOM 763 O O . PHE A 1 98 ? 13.020 35.846 38.670 1.00 26.76 98 PHE A O 1
ATOM 771 N N . LEU A 1 99 ? 14.842 35.322 39.868 1.00 27.13 99 LEU A N 1
ATOM 772 C CA . LEU A 1 99 ? 14.024 34.728 40.917 1.00 27.68 99 LEU A CA 1
ATOM 773 C C . LEU A 1 99 ? 14.244 35.309 42.311 1.00 27.30 99 LEU A C 1
ATOM 774 O O . LEU A 1 99 ? 13.501 35.008 43.235 1.00 27.56 99 LEU A O 1
ATOM 779 N N . GLY A 1 100 ? 15.257 36.147 42.467 1.00 28.77 100 GLY A N 1
ATOM 780 C CA . GLY A 1 100 ? 15.509 36.734 43.770 1.00 29.83 100 GLY A CA 1
ATOM 781 C C . GLY A 1 100 ? 14.298 37.500 44.274 1.00 32.15 100 GLY A C 1
ATOM 782 O O . GLY A 1 100 ? 13.703 38.295 43.539 1.00 30.14 100 GLY A O 1
ATOM 783 N N . GLY A 1 101 ? 13.921 37.245 45.525 1.00 33.73 101 GLY A N 1
ATOM 784 C CA . GLY A 1 101 ? 12.780 37.925 46.109 1.00 36.38 101 GLY A CA 1
ATOM 785 C C . GLY A 1 101 ? 11.405 37.359 45.773 1.00 36.13 101 GLY A C 1
ATOM 786 O O . GLY A 1 101 ? 10.403 37.842 46.300 1.00 37.70 101 GLY A O 1
ATOM 787 N N . VAL A 1 102 ? 11.329 36.349 44.912 1.00 34.44 102 VAL A N 1
ATOM 788 C CA . VAL A 1 102 ? 10.022 35.790 44.572 1.00 33.45 102 VAL A CA 1
ATOM 789 C C . VAL A 1 102 ? 9.636 34.631 45.484 1.00 34.07 102 VAL A C 1
ATOM 790 O O . VAL A 1 102 ? 10.439 33.733 45.741 1.00 30.04 102 VAL A O 1
ATOM 794 N N . ASP A 1 103 ? 8.408 34.673 45.994 1.00 35.45 103 ASP A N 1
ATOM 795 C CA . ASP A 1 103 ? 7.908 33.610 46.860 1.00 36.59 103 ASP A CA 1
ATOM 796 C C . ASP A 1 103 ? 7.281 32.546 45.966 1.00 36.04 103 ASP A C 1
ATOM 797 O O . ASP A 1 103 ? 6.209 32.746 45.389 1.00 35.45 103 ASP A O 1
ATOM 802 N N . ARG A 1 104 ? 7.972 31.421 45.854 1.00 34.27 104 ARG A N 1
ATOM 803 C CA . ARG A 1 104 ? 7.530 30.305 45.036 1.00 35.54 104 ARG A CA 1
ATOM 804 C C . ARG A 1 104 ? 6.088 29.876 45.320 1.00 35.73 104 ARG A C 1
ATOM 805 O O . ARG A 1 104 ? 5.320 29.602 44.397 1.00 34.85 104 ARG A O 1
ATOM 813 N N . HIS A 1 105 ? 5.720 29.834 46.596 1.00 34.92 105 HIS A N 1
ATOM 814 C CA . HIS A 1 105 ? 4.380 29.413 46.991 1.00 36.20 105 HIS A CA 1
ATOM 815 C C . HIS A 1 105 ? 3.269 30.413 46.723 1.00 37.60 105 HIS A C 1
ATOM 816 O O . HIS A 1 105 ? 2.221 30.046 46.192 1.00 38.59 105 HIS A O 1
ATOM 823 N N . LYS A 1 106 ? 3.495 31.672 47.088 1.00 37.17 106 LYS A N 1
ATOM 824 C CA . LYS A 1 106 ? 2.489 32.709 46.905 1.00 37.64 106 LYS A CA 1
ATOM 825 C C . LYS A 1 106 ? 2.484 33.357 45.525 1.00 36.62 106 LYS A C 1
ATOM 826 O O . LYS A 1 106 ? 1.542 34.070 45.186 1.00 39.33 106 LYS A O 1
ATOM 832 N N . GLN A 1 107 ? 3.521 33.114 44.729 1.00 33.62 107 GLN A N 1
ATOM 833 C CA . GLN A 1 107 ? 3.601 33.719 43.398 1.00 31.77 107 GLN A CA 1
ATOM 834 C C . GLN A 1 107 ? 3.968 32.710 42.315 1.00 31.51 107 GLN A C 1
ATOM 835 O O . GLN A 1 107 ? 4.984 32.865 41.635 1.00 29.44 107 GLN A O 1
ATOM 841 N N . PHE A 1 108 ? 3.136 31.690 42.143 1.00 30.60 108 PHE A N 1
ATOM 842 C CA . PHE A 1 108 ? 3.401 30.656 41.154 1.00 30.88 108 PHE A CA 1
ATOM 843 C C . PHE A 1 108 ? 3.853 31.125 39.770 1.00 31.37 108 PHE A C 1
ATOM 844 O O . PHE A 1 108 ? 4.900 30.694 39.278 1.00 29.41 108 PHE A O 1
ATOM 852 N N . TRP A 1 109 ? 3.056 31.982 39.135 1.00 30.30 109 TRP A N 1
ATOM 853 C CA . TRP A 1 109 ? 3.376 32.435 37.786 1.00 31.13 109 TRP A CA 1
ATOM 854 C C . TRP A 1 109 ? 4.626 33.295 37.688 1.00 31.42 109 TRP A C 1
ATOM 855 O O . TRP A 1 109 ? 5.429 33.110 36.776 1.00 29.62 109 TRP A O 1
ATOM 866 N N . ARG A 1 110 ? 4.796 34.225 38.622 1.00 30.51 110 ARG A N 1
ATOM 867 C CA . ARG A 1 110 ? 5.979 35.069 38.620 1.00 30.63 110 ARG A CA 1
ATOM 868 C C . ARG A 1 110 ? 7.194 34.146 38.755 1.00 30.00 110 ARG A C 1
ATOM 869 O O . ARG A 1 110 ? 8.236 34.386 38.148 1.00 28.77 110 ARG A O 1
ATOM 877 N N . TYR A 1 111 ? 7.049 33.080 39.538 1.00 29.35 111 TYR A N 1
ATOM 878 C CA . TYR A 1 111 ? 8.140 32.124 39.712 1.00 28.24 111 TYR A CA 1
ATOM 879 C C . TYR A 1 111 ? 8.338 31.329 38.413 1.00 27.08 111 TYR A C 1
ATOM 880 O O . TYR A 1 111 ? 9.464 31.117 37.960 1.00 24.51 111 TYR A O 1
ATOM 889 N N . PHE A 1 112 ? 7.234 30.882 37.824 1.00 26.54 112 PHE A N 1
ATOM 890 C CA . PHE A 1 112 ? 7.296 30.124 36.582 1.00 27.39 112 PHE A CA 1
ATOM 891 C C . PHE A 1 112 ? 8.052 30.925 35.519 1.00 27.48 112 PHE A C 1
ATOM 892 O O . PHE A 1 112 ? 9.003 30.431 34.914 1.00 24.79 112 PHE A O 1
ATOM 900 N N . ALA A 1 113 ? 7.617 32.163 35.295 1.00 26.90 113 ALA A N 1
ATOM 901 C CA . ALA A 1 113 ? 8.247 33.027 34.305 1.00 27.67 113 ALA A CA 1
ATOM 902 C C . ALA A 1 113 ? 9.716 33.269 34.646 1.00 27.85 113 ALA A C 1
ATOM 903 O O . ALA A 1 113 ? 10.568 33.302 33.7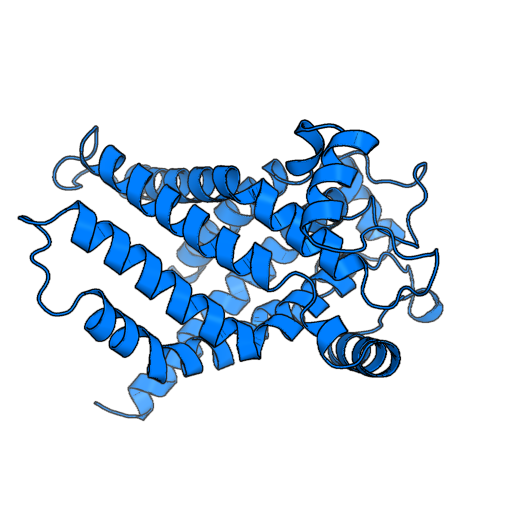59 1.00 28.82 113 ALA A O 1
ATOM 905 N N . GLY A 1 114 ? 10.006 33.453 35.930 1.00 27.32 114 GLY A N 1
ATOM 906 C CA . GLY A 1 114 ? 11.377 33.674 36.341 1.00 28.18 114 GLY A CA 1
ATOM 907 C C . GLY A 1 114 ? 12.232 32.469 35.997 1.00 30.02 114 GLY A C 1
ATOM 908 O O . GLY A 1 114 ? 13.382 32.603 35.556 1.00 28.50 114 GLY A O 1
ATOM 909 N N . ASN A 1 115 ? 11.657 31.286 36.184 1.00 28.62 115 ASN A N 1
ATOM 910 C CA . ASN A 1 115 ? 12.353 30.037 35.911 1.00 29.44 115 ASN A CA 1
ATOM 911 C C . ASN A 1 115 ? 12.669 29.903 34.420 1.00 28.93 115 ASN A C 1
ATOM 912 O O . ASN A 1 115 ? 13.772 29.494 34.033 1.00 26.11 115 ASN A O 1
ATOM 917 N N . LEU A 1 116 ? 11.696 30.246 33.585 1.00 27.72 116 LEU A N 1
ATOM 918 C CA . LEU A 1 116 ? 11.884 30.176 32.143 1.00 28.61 116 LEU A CA 1
ATOM 919 C C . LEU A 1 116 ? 12.947 31.166 31.653 1.00 27.36 116 LEU A C 1
ATOM 920 O O . LEU A 1 116 ? 13.785 30.829 30.812 1.00 25.61 116 LEU A O 1
ATOM 925 N N . ALA A 1 117 ? 12.894 32.389 32.174 1.00 26.36 117 ALA A N 1
ATOM 926 C CA . ALA A 1 117 ? 13.838 33.439 31.784 1.00 26.13 117 ALA A CA 1
ATOM 927 C C . ALA A 1 117 ? 15.250 33.059 32.214 1.00 26.18 117 ALA A C 1
ATOM 928 O O . ALA A 1 117 ? 16.215 33.289 31.485 1.00 26.18 117 ALA A O 1
ATOM 930 N N . SER A 1 118 ? 15.359 32.482 33.406 1.00 25.93 118 SER A N 1
ATOM 931 C CA . SER A 1 118 ? 16.646 32.055 33.929 1.00 28.13 118 SER A CA 1
ATOM 932 C C . SER A 1 118 ? 17.238 30.947 33.058 1.00 26.87 118 SER A C 1
ATOM 933 O O . SER A 1 118 ? 18.401 31.011 32.662 1.00 25.01 118 SER A O 1
ATOM 936 N N . GLY A 1 119 ? 16.437 29.925 32.774 1.00 26.74 119 GLY A N 1
ATOM 937 C CA . GLY A 1 119 ? 16.905 28.834 31.931 1.00 27.57 119 GLY A CA 1
ATOM 938 C C . GLY A 1 119 ? 17.243 29.346 30.537 1.00 27.66 119 GLY A C 1
ATOM 939 O O . GLY A 1 119 ? 18.285 29.004 29.967 1.00 28.16 119 GLY A O 1
ATOM 940 N N . GLY A 1 120 ? 16.364 30.184 29.996 1.00 27.02 120 GLY A N 1
ATOM 941 C CA . GLY A 1 120 ? 16.585 30.745 28.675 1.00 28.44 120 GLY A CA 1
ATOM 942 C C . GLY A 1 120 ? 17.831 31.613 28.597 1.00 29.06 120 GLY A C 1
ATOM 943 O O . GLY A 1 120 ? 18.567 31.557 27.611 1.00 27.71 120 GLY A O 1
ATOM 944 N N . ALA A 1 121 ? 18.072 32.410 29.637 1.00 27.26 121 ALA A N 1
ATOM 945 C CA . ALA A 1 121 ? 19.241 33.280 29.673 1.00 27.18 121 ALA A CA 1
ATOM 946 C C . ALA A 1 121 ? 20.531 32.466 29.780 1.00 27.12 121 ALA A C 1
ATOM 947 O O . ALA A 1 121 ? 21.516 32.767 29.101 1.00 27.41 121 ALA A O 1
ATOM 949 N N . ALA A 1 122 ? 20.530 31.440 30.632 1.00 25.52 122 ALA A N 1
ATOM 950 C CA . ALA A 1 122 ? 21.719 30.604 30.803 1.00 24.70 122 ALA A CA 1
ATOM 951 C C . ALA A 1 122 ? 21.992 29.812 29.526 1.00 26.31 122 ALA A C 1
ATOM 952 O O . ALA A 1 122 ? 23.148 29.650 29.128 1.00 26.93 122 ALA A O 1
ATOM 954 N N . GLY A 1 123 ? 20.926 29.326 28.890 1.00 25.02 123 GLY A N 1
ATOM 955 C CA . GLY A 1 123 ? 21.078 28.567 27.658 1.00 25.80 123 GLY A CA 1
ATOM 956 C C . GLY A 1 123 ? 21.619 29.401 26.499 1.00 25.78 123 GLY A C 1
ATOM 957 O O . GLY A 1 123 ? 22.555 28.990 25.816 1.00 25.12 123 GLY A O 1
ATOM 958 N N . ALA A 1 124 ? 21.031 30.572 26.270 1.00 26.71 124 ALA A N 1
ATOM 959 C CA . ALA A 1 124 ? 21.482 31.451 25.190 1.00 27.08 124 ALA A CA 1
ATOM 960 C C . ALA A 1 124 ? 22.921 31.896 25.427 1.00 28.61 124 ALA A C 1
ATOM 961 O O . ALA A 1 124 ? 23.706 31.999 24.483 1.00 29.82 124 ALA A O 1
ATOM 963 N N . THR A 1 125 ? 23.262 32.159 26.688 1.00 27.74 125 THR A N 1
ATOM 964 C CA . THR A 1 125 ? 24.614 32.588 27.040 1.00 26.95 125 THR A CA 1
ATOM 965 C C . THR A 1 125 ? 25.622 31.491 26.703 1.00 27.51 125 THR A C 1
ATOM 966 O O . THR A 1 125 ? 26.651 31.756 26.065 1.00 26.88 125 THR A O 1
ATOM 970 N N . SER A 1 126 ? 25.332 30.261 27.121 1.00 25.45 126 SER A N 1
ATOM 971 C CA . SER A 1 126 ? 26.223 29.142 26.818 1.00 27.20 126 SER A CA 1
ATOM 972 C C . SER A 1 126 ? 26.343 28.953 25.302 1.00 25.46 126 SER A C 1
ATOM 973 O O . SER A 1 126 ? 27.442 28.791 24.771 1.00 24.98 126 SER A O 1
ATOM 976 N N . LEU A 1 127 ? 25.202 28.971 24.617 1.00 24.74 127 LEU A N 1
ATOM 977 C CA . LEU A 1 127 ? 25.175 28.804 23.167 1.00 25.38 127 LEU A CA 1
ATOM 978 C C . LEU A 1 127 ? 25.971 29.886 22.434 1.00 25.57 127 LEU A C 1
ATOM 979 O O . LEU A 1 127 ? 26.434 29.661 21.318 1.00 23.73 127 LEU A O 1
ATOM 984 N N . CYS A 1 128 ? 26.124 31.061 23.043 1.00 25.50 128 CYS A N 1
ATOM 985 C CA . CYS A 1 128 ? 26.908 32.112 22.397 1.00 28.32 128 CYS A CA 1
ATOM 986 C C . CYS A 1 128 ? 28.317 31.580 22.166 1.00 27.94 128 CYS A C 1
ATOM 987 O O . CYS A 1 128 ? 29.018 32.031 21.265 1.00 29.87 128 CYS A O 1
ATOM 990 N N . PHE A 1 129 ? 28.727 30.614 22.984 1.00 27.66 129 PHE A N 1
ATOM 991 C CA . PHE A 1 129 ? 30.057 30.031 22.859 1.00 28.09 129 PHE A CA 1
ATOM 992 C C . PHE A 1 129 ? 30.108 28.628 22.249 1.00 27.35 129 PHE A C 1
ATOM 993 O O . PHE A 1 129 ? 31.002 28.334 21.456 1.00 26.83 129 PHE A O 1
ATOM 1001 N N . VAL A 1 130 ? 29.161 27.761 22.610 1.00 25.36 130 VAL A N 1
ATOM 1002 C CA . VAL A 1 130 ? 29.191 26.389 22.106 1.00 23.11 130 VAL A CA 1
ATOM 1003 C C . VAL A 1 130 ? 28.323 26.050 20.898 1.00 21.80 130 VAL A C 1
ATOM 1004 O O . VAL A 1 130 ? 28.426 24.951 20.372 1.00 21.24 130 VAL A O 1
ATOM 1008 N N . TYR A 1 131 ? 27.485 26.980 20.447 1.00 22.09 131 TYR A N 1
ATOM 1009 C CA . TYR A 1 131 ? 26.622 26.718 19.294 1.00 21.63 131 TYR A CA 1
ATOM 1010 C C . TYR A 1 131 ? 27.372 26.167 18.068 1.00 22.11 131 TYR A C 1
ATOM 1011 O O . TYR A 1 131 ? 26.871 25.276 17.379 1.00 20.69 131 TYR A O 1
ATOM 1020 N N . PRO A 1 132 ? 28.585 26.681 17.781 1.00 22.47 132 PRO A N 1
ATOM 1021 C CA . PRO A 1 132 ? 29.311 26.158 16.612 1.00 21.51 132 PRO A CA 1
ATOM 1022 C C . PRO A 1 132 ? 29.529 24.648 16.721 1.00 21.74 132 PRO A C 1
ATOM 1023 O O . PRO A 1 132 ? 29.564 23.934 15.717 1.00 22.41 132 PRO A O 1
ATOM 1027 N N . LEU A 1 133 ? 29.690 24.174 17.951 1.00 22.67 133 LEU A N 1
ATOM 1028 C CA . LEU A 1 133 ? 29.887 22.755 18.194 1.00 24.04 133 LEU A CA 1
ATOM 1029 C C . LEU A 1 133 ? 28.593 22.015 17.834 1.00 22.28 133 LEU A C 1
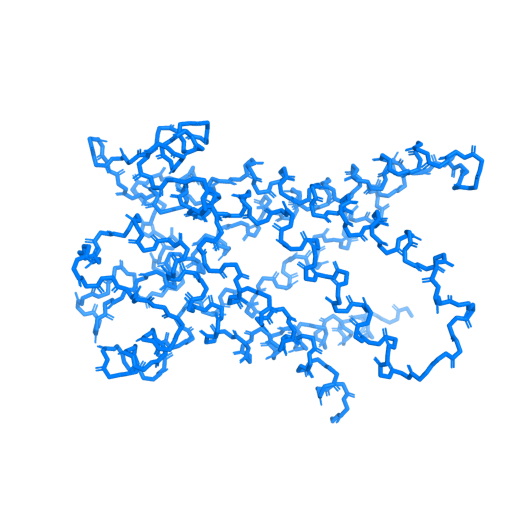ATOM 1030 O O . LEU A 1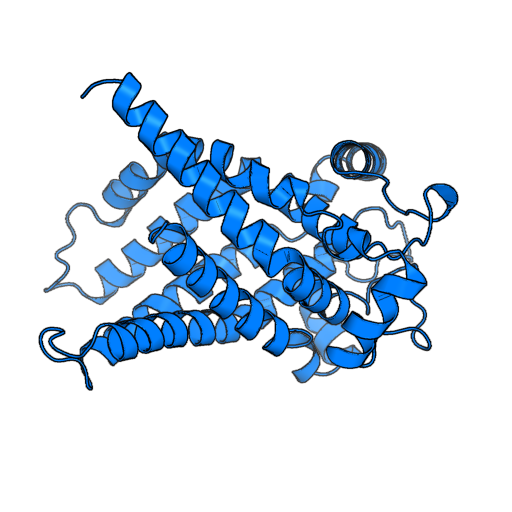 133 ? 28.641 20.961 17.206 1.00 20.59 133 LEU A O 1
ATOM 1035 N N . ASP A 1 134 ? 27.441 22.567 18.217 1.00 22.73 134 ASP A N 1
ATOM 1036 C CA . ASP A 1 134 ? 26.165 21.923 17.869 1.00 23.32 134 ASP A CA 1
ATOM 1037 C C . ASP A 1 134 ? 26.015 21.960 16.355 1.00 22.26 134 ASP A C 1
ATOM 1038 O O . ASP A 1 134 ? 25.549 21.008 15.734 1.00 24.14 134 ASP A O 1
ATOM 1043 N N . PHE A 1 135 ? 26.416 23.076 15.760 1.00 22.34 135 PHE A N 1
ATOM 1044 C CA . PHE A 1 135 ? 26.326 23.230 14.320 1.00 20.52 135 PHE A CA 1
ATOM 1045 C C . PHE A 1 135 ? 27.128 22.151 13.597 1.00 20.46 135 PHE A C 1
ATOM 1046 O O . PHE A 1 135 ? 26.621 21.474 12.705 1.00 20.66 135 PHE A O 1
ATOM 1054 N N . ALA A 1 136 ? 28.391 22.003 13.980 1.00 20.39 136 ALA A N 1
ATOM 1055 C CA . ALA A 1 136 ? 29.259 21.018 13.344 1.00 21.08 136 ALA A CA 1
ATOM 1056 C C . ALA A 1 136 ? 28.780 19.594 13.602 1.00 21.92 136 ALA A C 1
ATOM 1057 O O . ALA A 1 136 ? 28.867 18.728 12.722 1.00 22.58 136 ALA A O 1
ATOM 1059 N N . ARG A 1 137 ? 28.273 19.346 14.808 1.00 22.10 137 ARG A N 1
ATOM 1060 C CA . ARG A 1 137 ? 27.784 18.009 15.143 1.00 20.85 137 ARG A CA 1
ATOM 1061 C C . ARG A 1 137 ? 26.689 17.649 14.145 1.00 19.55 137 ARG A C 1
ATOM 1062 O O . ARG A 1 137 ? 26.640 16.533 13.632 1.00 19.07 137 ARG A O 1
ATOM 1070 N N . THR A 1 138 ? 25.826 18.616 13.850 1.00 19.33 138 THR A N 1
ATOM 1071 C CA . THR A 1 138 ? 24.735 18.401 12.908 1.00 20.73 138 THR A CA 1
ATOM 1072 C C . THR A 1 138 ? 25.208 18.260 11.459 1.00 22.43 138 THR A C 1
ATOM 1073 O O . THR A 1 138 ? 24.809 17.323 10.763 1.00 22.81 138 THR A O 1
ATOM 1077 N N . ARG A 1 139 ? 26.046 19.186 11.003 1.00 21.46 139 ARG A N 1
ATOM 1078 C CA . ARG A 1 139 ? 26.527 19.126 9.627 1.00 23.20 139 ARG A CA 1
ATOM 1079 C C . ARG A 1 139 ? 27.334 17.854 9.356 1.00 22.58 139 ARG A C 1
ATOM 1080 O O . ARG A 1 139 ? 27.238 17.279 8.275 1.00 22.46 139 ARG A O 1
ATOM 1088 N N . LEU A 1 140 ? 28.122 17.412 10.332 1.00 22.36 140 LEU A N 1
ATOM 1089 C CA . LEU A 1 140 ? 28.897 16.181 10.157 1.00 24.84 140 LEU A CA 1
ATOM 1090 C C . LEU A 1 140 ? 27.959 14.976 10.159 1.00 25.29 140 LEU A C 1
ATOM 1091 O O . LEU A 1 140 ? 28.143 14.034 9.390 1.00 25.07 140 LEU A O 1
ATOM 1096 N N . ALA A 1 141 ? 26.949 15.007 11.025 1.00 23.38 141 ALA A N 1
ATOM 1097 C CA . ALA A 1 141 ? 26.001 13.906 11.077 1.00 23.42 141 ALA A CA 1
ATOM 1098 C C . ALA A 1 141 ? 25.283 13.771 9.732 1.00 24.22 141 ALA A C 1
ATOM 1099 O O . ALA A 1 141 ? 25.048 12.663 9.255 1.00 22.37 141 ALA A O 1
ATOM 1101 N N . ALA A 1 142 ? 24.943 14.905 9.125 1.00 24.06 142 ALA A N 1
ATOM 1102 C CA . ALA A 1 142 ? 24.225 14.909 7.847 1.00 25.52 142 ALA A CA 1
ATOM 1103 C C . ALA A 1 142 ? 25.080 14.480 6.651 1.00 26.99 142 ALA A C 1
ATOM 1104 O O . ALA A 1 142 ? 24.552 14.059 5.625 1.00 29.10 142 ALA A O 1
ATOM 1106 N N . ASP A 1 143 ? 26.395 14.592 6.784 1.00 26.05 143 ASP A N 1
ATOM 1107 C CA . ASP A 1 143 ? 27.309 14.218 5.713 1.00 28.16 143 ASP A CA 1
ATOM 1108 C C . ASP A 1 143 ? 27.276 12.700 5.485 1.00 27.64 143 ASP A C 1
ATOM 1109 O O . ASP A 1 143 ? 27.625 11.921 6.372 1.00 26.79 143 ASP A O 1
ATOM 1114 N N . VAL A 1 144 ? 26.847 12.286 4.294 1.00 27.66 144 VAL A N 1
ATOM 1115 C CA . VAL A 1 144 ? 26.768 10.863 3.967 1.00 28.04 144 VAL A CA 1
ATOM 1116 C C . VAL A 1 144 ? 27.885 10.359 3.038 1.00 31.02 144 VAL A C 1
ATOM 1117 O O . VAL A 1 144 ? 27.771 9.279 2.447 1.00 29.98 144 VAL A O 1
ATOM 1121 N N . GLY A 1 145 ? 28.958 11.141 2.921 1.00 32.71 145 GLY A N 1
ATOM 1122 C CA . GLY A 1 145 ? 30.085 10.759 2.082 1.00 35.37 145 GLY A CA 1
ATOM 1123 C C . GLY A 1 145 ? 30.613 9.395 2.484 1.00 37.71 145 GLY A C 1
ATOM 1124 O O . GLY A 1 145 ? 30.765 9.103 3.668 1.00 36.70 145 GLY A O 1
ATOM 1125 N N . LYS A 1 146 ? 30.908 8.563 1.493 1.00 40.90 146 LYS A N 1
ATOM 1126 C CA . LYS A 1 146 ? 31.372 7.206 1.750 1.00 45.32 146 LYS A CA 1
ATOM 1127 C C . LYS A 1 146 ? 32.877 7.041 1.889 1.00 46.43 146 LYS A C 1
ATOM 1128 O O . LYS A 1 146 ? 33.366 5.934 2.097 1.00 48.50 146 LYS A O 1
ATOM 1134 N N . GLY A 1 147 ? 33.607 8.142 1.776 1.00 47.72 147 GLY A N 1
ATOM 1135 C CA . GLY A 1 147 ? 35.049 8.096 1.896 1.00 47.43 147 GLY A CA 1
ATOM 1136 C C . GLY A 1 147 ? 35.573 9.510 1.988 1.00 48.48 147 GLY A C 1
ATOM 1137 O O . GLY A 1 147 ? 34.842 10.460 1.709 1.00 47.55 147 GLY A O 1
ATOM 1138 N N . ALA A 1 148 ? 36.835 9.654 2.377 1.00 48.45 148 ALA A N 1
ATOM 1139 C CA . ALA A 1 148 ? 37.453 10.967 2.515 1.00 50.71 148 ALA A CA 1
ATOM 1140 C C . ALA A 1 148 ? 37.187 11.880 1.321 1.00 52.00 148 ALA A C 1
ATOM 1141 O O . ALA A 1 148 ? 36.900 13.069 1.486 1.00 53.16 148 ALA A O 1
ATOM 1143 N N . ALA A 1 149 ? 37.274 11.319 0.121 1.00 52.15 149 ALA A N 1
ATOM 1144 C CA . ALA A 1 149 ? 37.064 12.093 -1.095 1.00 52.17 149 ALA A CA 1
ATOM 1145 C C . ALA A 1 149 ? 35.624 12.552 -1.300 1.00 51.86 149 ALA A C 1
ATOM 1146 O O . ALA A 1 149 ? 35.385 13.587 -1.927 1.00 52.28 149 ALA A O 1
ATOM 1148 N N . GLN A 1 150 ? 34.664 11.792 -0.782 1.00 50.25 150 GLN A N 1
ATOM 1149 C CA . GLN A 1 150 ? 33.259 12.160 -0.943 1.00 47.66 150 GLN A CA 1
ATOM 1150 C C . GLN A 1 150 ? 32.711 12.903 0.269 1.00 44.36 150 GLN A C 1
ATOM 1151 O O . GLN A 1 150 ? 31.570 13.354 0.259 1.00 43.88 150 GLN A O 1
ATOM 1157 N N . ARG A 1 151 ? 33.525 13.029 1.312 1.00 41.76 151 ARG A N 1
ATOM 1158 C CA . ARG A 1 151 ? 33.101 13.721 2.524 1.00 38.59 151 ARG A CA 1
ATOM 1159 C C . ARG A 1 151 ? 32.912 15.215 2.272 1.00 38.28 151 ARG A C 1
ATOM 1160 O O . ARG A 1 151 ? 33.737 15.859 1.619 1.00 38.59 151 ARG A O 1
ATOM 1168 N N . GLU A 1 152 ? 31.806 15.744 2.786 1.00 36.65 152 GLU A N 1
ATOM 1169 C CA . GLU A 1 152 ? 31.451 17.156 2.669 1.00 35.31 152 GLU A CA 1
ATOM 1170 C C . GLU A 1 152 ? 32.317 17.895 3.691 1.00 35.18 152 GLU A C 1
ATOM 1171 O O . GLU A 1 152 ? 32.700 19.053 3.508 1.00 34.49 152 GLU A O 1
ATOM 1177 N N . PHE A 1 153 ? 32.601 17.196 4.782 1.00 34.14 153 PHE A N 1
ATOM 1178 C CA . PHE A 1 153 ? 33.437 17.697 5.864 1.00 34.81 153 PHE A CA 1
ATOM 1179 C C . PHE A 1 153 ? 34.175 16.450 6.338 1.00 36.33 153 PHE A C 1
ATOM 1180 O O . PHE A 1 153 ? 33.591 15.361 6.388 1.00 38.38 153 PHE A O 1
ATOM 1188 N N . THR A 1 154 ? 35.449 16.603 6.676 1.00 35.07 154 THR A N 1
ATOM 1189 C CA . THR A 1 154 ? 36.264 15.479 7.129 1.00 34.26 154 THR A CA 1
ATOM 1190 C C . THR A 1 154 ? 36.375 15.412 8.645 1.00 32.78 154 THR A C 1
ATOM 1191 O O . THR A 1 154 ? 36.849 14.423 9.193 1.00 33.53 154 THR A O 1
ATOM 1195 N N . GLY A 1 155 ? 35.952 16.470 9.325 1.00 31.08 155 GLY A N 1
ATOM 1196 C CA . GLY A 1 155 ? 36.036 16.468 10.771 1.00 28.74 155 GLY A CA 1
ATOM 1197 C C . GLY A 1 155 ? 35.524 17.748 11.390 1.00 28.39 155 GLY A C 1
ATOM 1198 O O . GLY A 1 155 ? 35.127 18.671 10.686 1.00 28.17 155 GLY A O 1
ATOM 1199 N N . LEU A 1 156 ? 35.547 17.795 12.716 1.00 27.41 156 LEU A N 1
ATOM 1200 C CA . LEU A 1 156 ? 35.082 18.948 13.473 1.00 26.87 156 LEU A CA 1
ATOM 1201 C C . LEU A 1 156 ? 35.774 20.246 13.062 1.00 28.09 156 LEU A C 1
ATOM 1202 O O . LEU A 1 156 ? 35.116 21.231 12.711 1.00 25.20 156 LEU A O 1
ATOM 1207 N N . GLY A 1 157 ? 37.103 20.245 13.115 1.00 28.16 157 GLY A N 1
ATOM 1208 C CA . GLY A 1 157 ? 37.854 21.431 12.751 1.00 28.78 157 GLY A CA 1
ATOM 1209 C C . GLY A 1 157 ? 37.592 21.857 11.319 1.00 30.35 157 GLY A C 1
ATOM 1210 O O . GLY A 1 157 ? 37.374 23.039 11.051 1.00 29.73 157 GLY A O 1
ATOM 1211 N N . ASN A 1 158 ? 37.613 20.889 10.405 1.00 31.57 158 ASN A N 1
ATOM 1212 C CA . ASN A 1 158 ? 37.382 21.140 8.986 1.00 32.85 158 ASN A CA 1
ATOM 1213 C C . ASN A 1 158 ? 36.011 21.771 8.738 1.00 32.94 158 ASN A C 1
ATOM 1214 O O . ASN A 1 158 ? 35.896 22.750 7.993 1.00 32.47 158 ASN A O 1
ATOM 1219 N N . CYS A 1 159 ? 34.976 21.206 9.355 1.00 30.52 159 CYS A N 1
ATOM 1220 C CA . CYS A 1 159 ? 33.621 21.737 9.207 1.00 28.52 159 CYS A CA 1
ATOM 1221 C C . CYS A 1 159 ? 33.578 23.207 9.621 1.00 28.15 159 CYS A C 1
ATOM 1222 O O . CYS A 1 159 ? 33.199 24.082 8.836 1.00 27.77 159 CYS A O 1
ATOM 1225 N N . ILE A 1 160 ? 33.977 23.472 10.861 1.00 28.21 160 ILE A N 1
ATOM 1226 C CA . ILE A 1 160 ? 33.976 24.828 11.401 1.00 28.38 160 ILE A CA 1
ATOM 1227 C C . ILE A 1 160 ? 34.776 25.823 10.562 1.00 28.83 160 ILE A C 1
ATOM 1228 O O . ILE A 1 160 ? 34.300 26.925 10.285 1.00 26.71 160 ILE A O 1
ATOM 1233 N N . THR A 1 161 ? 35.976 25.433 10.142 1.00 29.45 161 THR A N 1
ATOM 1234 C CA . THR A 1 161 ? 36.815 26.317 9.340 1.00 31.75 161 THR A CA 1
ATOM 1235 C C . THR A 1 161 ? 36.259 26.524 7.933 1.00 31.84 161 THR A C 1
ATOM 1236 O O . THR A 1 161 ? 36.191 27.653 7.439 1.00 32.98 161 THR A O 1
ATOM 1240 N N . LYS A 1 162 ? 35.856 25.434 7.290 1.00 30.46 162 LYS A N 1
ATOM 1241 C CA . LYS A 1 162 ? 35.317 25.520 5.943 1.00 31.04 162 LYS A CA 1
ATOM 1242 C C . LYS A 1 162 ? 34.104 26.451 5.911 1.00 31.41 162 LYS A C 1
ATOM 1243 O O . LYS A 1 162 ? 34.026 27.351 5.071 1.00 31.87 162 LYS A O 1
ATOM 1249 N N . ILE A 1 163 ? 33.164 26.244 6.832 1.00 29.08 163 ILE A N 1
ATOM 1250 C CA . ILE A 1 163 ? 31.969 27.080 6.889 1.00 27.74 163 ILE A CA 1
ATOM 1251 C C . ILE A 1 163 ? 32.340 28.525 7.223 1.00 28.40 163 ILE A C 1
ATOM 1252 O O . ILE A 1 163 ? 31.808 29.468 6.634 1.00 27.72 163 ILE A O 1
ATOM 1257 N N . PHE A 1 164 ? 33.250 28.703 8.170 1.00 28.69 164 PHE A N 1
ATOM 1258 C CA . PHE A 1 164 ? 33.670 30.045 8.547 1.00 32.74 164 PHE A CA 1
ATOM 1259 C C . PHE A 1 164 ? 34.173 30.830 7.334 1.00 34.42 164 PHE A C 1
ATOM 1260 O O . PHE A 1 164 ? 33.791 31.982 7.129 1.00 32.65 164 PHE A O 1
ATOM 1268 N N . LYS A 1 165 ? 35.029 30.197 6.534 1.00 34.20 165 LYS A N 1
ATOM 1269 C CA . LYS A 1 165 ? 35.587 30.836 5.349 1.00 35.32 165 LYS A CA 1
ATOM 1270 C C . LYS A 1 165 ? 34.564 31.249 4.298 1.00 36.00 165 LYS A C 1
ATOM 1271 O O . LYS A 1 165 ? 34.733 32.272 3.640 1.00 36.03 165 LYS A O 1
ATOM 1277 N N . SER A 1 166 ? 33.505 30.461 4.136 1.00 36.15 166 SER A N 1
ATOM 1278 C CA . SER A 1 166 ? 32.500 30.769 3.126 1.00 33.92 166 SER A CA 1
ATOM 1279 C C . SER A 1 166 ? 31.352 31.642 3.608 1.00 33.40 166 SER A C 1
ATOM 1280 O O . SER A 1 166 ? 30.774 32.388 2.821 1.00 33.86 166 SER A O 1
ATOM 1283 N N . ASP A 1 167 ? 31.020 31.556 4.893 1.00 32.40 167 ASP A N 1
ATOM 1284 C CA . ASP A 1 167 ? 29.899 32.318 5.435 1.00 31.94 167 ASP A CA 1
ATOM 1285 C C . ASP A 1 167 ? 30.274 33.235 6.583 1.00 33.22 167 ASP A C 1
ATOM 1286 O O . ASP A 1 167 ? 29.480 34.086 6.977 1.00 33.34 167 ASP A O 1
ATOM 1291 N N . GLY A 1 168 ? 31.467 33.059 7.135 1.00 33.79 168 GLY A N 1
ATOM 1292 C CA . GLY A 1 168 ? 31.860 33.879 8.266 1.00 35.34 168 GLY A CA 1
ATOM 1293 C C . GLY A 1 168 ? 31.162 33.338 9.500 1.00 36.33 168 GLY A C 1
ATOM 1294 O O . GLY A 1 168 ? 30.649 32.219 9.471 1.00 37.34 168 GLY A O 1
ATOM 1295 N N . LEU A 1 169 ? 31.126 34.125 10.573 1.00 37.35 169 LEU A N 1
ATOM 1296 C CA . LEU A 1 169 ? 30.487 33.721 11.827 1.00 37.88 169 LEU A CA 1
ATOM 1297 C C . LEU A 1 169 ? 29.018 33.332 11.732 1.00 36.96 169 LEU A C 1
ATOM 1298 O O . LEU A 1 169 ? 28.589 32.354 12.344 1.00 37.90 169 LEU A O 1
ATOM 1303 N N . ARG A 1 170 ? 28.246 34.119 10.997 1.00 34.50 170 ARG A N 1
ATOM 1304 C CA . ARG A 1 170 ? 26.819 33.865 10.843 1.00 33.23 170 ARG A CA 1
ATOM 1305 C C . ARG A 1 170 ? 26.533 32.431 10.397 1.00 32.51 170 ARG A C 1
ATOM 1306 O O . ARG A 1 170 ? 25.518 31.842 10.777 1.00 31.17 170 ARG A O 1
ATOM 1308 N N . GLY A 1 171 ? 27.432 31.876 9.590 1.00 30.76 171 GLY A N 1
ATOM 1309 C CA . GLY A 1 171 ? 27.250 30.521 9.112 1.00 28.99 171 GLY A CA 1
ATOM 1310 C C . GLY A 1 171 ? 27.276 29.504 10.240 1.00 28.09 171 GLY A C 1
ATOM 1311 O O . GLY A 1 171 ? 26.501 28.546 10.226 1.00 24.82 171 GLY A O 1
ATOM 1312 N N . LEU A 1 172 ? 28.158 29.723 11.216 1.00 26.64 172 LEU A N 1
ATOM 1313 C CA . LEU A 1 172 ? 28.309 28.818 12.358 1.00 27.68 172 LEU A CA 1
ATOM 1314 C C . LEU A 1 172 ? 27.216 28.949 13.415 1.00 27.00 172 LEU A C 1
ATOM 1315 O O . LEU A 1 172 ? 27.110 28.100 14.306 1.00 28.43 172 LEU A O 1
ATOM 1320 N N . TYR A 1 173 ? 26.413 30.008 13.323 1.00 25.35 173 TYR A N 1
ATOM 1321 C CA . TYR A 1 173 ? 25.339 30.242 14.289 1.00 24.01 173 TYR A CA 1
ATOM 1322 C C . TYR A 1 173 ? 23.930 30.178 13.704 1.00 22.94 173 TYR A C 1
ATOM 1323 O O . TYR A 1 173 ? 22.975 30.587 14.360 1.00 20.02 173 TYR A O 1
ATOM 1332 N N . GLN A 1 174 ? 23.806 29.672 12.479 1.00 22.96 174 GLN A N 1
ATOM 1333 C CA . GLN A 1 174 ? 22.504 29.552 11.818 1.00 25.49 174 GLN A CA 1
ATOM 1334 C C . GLN A 1 174 ? 21.498 28.785 12.680 1.00 23.59 174 GLN A C 1
ATOM 1335 O O . GLN A 1 174 ? 21.749 27.646 13.068 1.00 22.36 174 GLN A O 1
ATOM 1341 N N . GLY A 1 175 ? 20.363 29.414 12.976 1.00 24.21 175 GLY A N 1
ATOM 1342 C CA . GLY A 1 175 ? 19.339 28.763 13.774 1.00 24.29 175 GLY A CA 1
ATOM 1343 C C . GLY A 1 175 ? 19.408 29.090 15.254 1.00 26.50 175 GLY A C 1
ATOM 1344 O O . GLY A 1 175 ? 18.664 28.525 16.057 1.00 24.95 175 GLY A O 1
ATOM 1345 N N . PHE A 1 176 ? 20.296 30.008 15.617 1.00 26.46 176 PHE A N 1
ATOM 1346 C CA . PHE A 1 176 ? 20.464 30.404 17.011 1.00 27.21 176 PHE A CA 1
ATOM 1347 C C . PHE A 1 176 ? 19.161 30.819 17.692 1.00 27.34 176 PHE A C 1
ATOM 1348 O O . PHE A 1 176 ? 18.816 30.304 18.759 1.00 25.50 176 PHE A O 1
ATOM 1356 N N . ASN A 1 177 ? 18.441 31.755 17.079 1.00 28.03 177 ASN A N 1
ATOM 1357 C CA . ASN A 1 177 ? 17.198 32.248 17.665 1.00 29.21 177 ASN A CA 1
ATOM 1358 C C . ASN A 1 177 ? 16.095 31.222 17.900 1.00 26.13 177 ASN A C 1
ATOM 1359 O O . ASN A 1 177 ? 15.487 31.203 18.970 1.00 23.94 177 ASN A O 1
ATOM 1364 N N . VAL A 1 178 ? 15.815 30.378 16.916 1.00 24.29 178 VAL A N 1
ATOM 1365 C CA . VAL A 1 178 ? 14.766 29.400 17.125 1.00 23.54 178 VAL A CA 1
ATOM 1366 C C . VAL A 1 178 ? 15.213 28.384 18.175 1.00 23.13 178 VAL A C 1
ATOM 1367 O O . VAL A 1 178 ? 14.387 27.841 18.901 1.00 24.63 178 VAL A O 1
ATOM 1371 N N . SER A 1 179 ? 16.522 28.156 18.287 1.00 22.50 179 SER A N 1
ATOM 1372 C CA . SER A 1 179 ? 17.023 27.207 19.273 1.00 21.55 179 SER A CA 1
ATOM 1373 C C . SER A 1 179 ? 16.751 27.721 20.688 1.00 22.55 179 SER A C 1
ATOM 1374 O O . SER A 1 179 ? 16.457 26.941 21.594 1.00 21.89 179 SER A O 1
ATOM 1377 N N . VAL A 1 180 ? 16.846 29.034 20.871 1.00 23.48 180 VAL A N 1
ATOM 1378 C CA . VAL A 1 180 ? 16.590 29.649 22.169 1.00 24.00 180 VAL A CA 1
ATOM 1379 C C . VAL A 1 180 ? 15.093 29.588 22.479 1.00 26.11 180 VAL A C 1
ATOM 1380 O O . VAL A 1 180 ? 14.693 29.357 23.627 1.00 24.89 180 VAL A O 1
ATOM 1384 N N . GLN A 1 181 ? 14.273 29.804 21.454 1.00 26.03 181 GLN A N 1
ATOM 1385 C CA . GLN A 1 181 ? 12.822 29.723 21.610 1.00 26.77 181 GLN A CA 1
ATOM 1386 C C . GLN A 1 181 ? 12.536 28.285 22.034 1.00 27.33 181 GLN A C 1
ATOM 1387 O O . GLN A 1 181 ? 11.716 28.030 22.920 1.00 28.77 181 GLN A O 1
ATOM 1393 N N . GLY A 1 182 ? 13.225 27.348 21.386 1.00 24.98 182 GLY A N 1
ATOM 1394 C CA . GLY A 1 182 ? 13.048 25.946 21.708 1.00 24.81 182 GLY A CA 1
ATOM 1395 C C . GLY A 1 182 ? 13.437 25.625 23.140 1.00 24.03 182 GLY A C 1
ATOM 1396 O O . GLY A 1 182 ? 12.801 24.797 23.793 1.00 23.34 182 GLY A O 1
ATOM 1397 N N . ILE A 1 183 ? 14.489 26.270 23.632 1.00 23.17 183 ILE A N 1
ATOM 1398 C CA . ILE A 1 183 ? 14.937 26.038 24.993 1.00 24.35 183 ILE A CA 1
ATOM 1399 C C . ILE A 1 183 ? 13.841 26.443 25.977 1.00 26.59 183 ILE A C 1
ATOM 1400 O O . ILE A 1 183 ? 13.580 25.745 26.952 1.00 28.23 183 ILE A O 1
ATOM 1405 N N . ILE A 1 184 ? 13.195 27.568 25.700 1.00 27.09 184 ILE A N 1
ATOM 1406 C CA . ILE A 1 184 ? 12.132 28.075 26.553 1.00 29.71 184 ILE A CA 1
ATOM 1407 C C . ILE A 1 184 ? 10.867 27.204 26.513 1.00 29.73 184 ILE A C 1
ATOM 1408 O O . ILE A 1 184 ? 10.260 26.928 27.553 1.00 28.31 184 ILE A O 1
ATOM 1413 N N . ILE A 1 185 ? 10.471 26.788 25.313 1.00 29.84 185 ILE A N 1
ATOM 1414 C CA . ILE A 1 185 ? 9.292 25.945 25.150 1.00 28.73 185 ILE A CA 1
ATOM 1415 C C . ILE A 1 185 ? 9.562 24.631 25.877 1.00 28.74 185 ILE A C 1
ATOM 1416 O O . ILE A 1 185 ? 8.713 24.120 26.607 1.00 27.99 185 ILE A O 1
ATOM 1421 N N . TYR A 1 186 ? 10.757 24.093 25.665 1.00 26.58 186 TYR A N 1
ATOM 1422 C CA . TYR A 1 186 ? 11.164 22.841 26.283 1.00 27.28 186 TYR A CA 1
ATOM 1423 C C . TYR A 1 186 ? 11.101 22.933 27.812 1.00 27.24 186 TYR A C 1
ATOM 1424 O O . TYR A 1 186 ? 10.568 22.046 28.487 1.00 24.68 186 TYR A O 1
ATOM 1433 N N . ARG A 1 187 ? 11.655 24.010 28.351 1.00 27.24 187 ARG A N 1
ATOM 1434 C CA . ARG A 1 187 ? 11.671 24.198 29.790 1.00 28.50 187 ARG A CA 1
ATOM 1435 C C . ARG A 1 187 ? 10.253 24.389 30.323 1.00 29.12 187 ARG A C 1
ATOM 1436 O O . ARG A 1 187 ? 9.923 23.914 31.408 1.00 28.87 187 ARG A O 1
ATOM 1444 N N . ALA A 1 188 ? 9.410 25.065 29.548 1.00 29.16 188 ALA A N 1
ATOM 1445 C CA . ALA A 1 188 ? 8.036 25.314 29.959 1.00 29.69 188 ALA A CA 1
ATOM 1446 C C . ALA A 1 188 ? 7.238 24.018 29.986 1.00 31.09 188 ALA A C 1
ATOM 1447 O O . ALA A 1 188 ? 6.450 23.782 30.906 1.00 30.84 188 ALA A O 1
ATOM 1449 N N . ALA A 1 189 ? 7.457 23.172 28.985 1.00 30.88 189 ALA A N 1
ATOM 1450 C CA . ALA A 1 189 ? 6.755 21.897 28.900 1.00 30.99 189 ALA A CA 1
ATOM 1451 C C . ALA A 1 189 ? 7.233 20.940 29.984 1.00 32.04 189 ALA A C 1
ATOM 1452 O O . ALA A 1 189 ? 6.428 20.267 30.636 1.00 29.67 189 ALA A O 1
ATOM 1454 N N . TYR A 1 190 ? 8.548 20.887 30.172 1.00 33.23 190 TYR A N 1
ATOM 1455 C CA . TYR A 1 190 ? 9.148 20.011 31.167 1.00 35.50 190 TYR A CA 1
ATOM 1456 C C . TYR A 1 190 ? 8.603 20.268 32.574 1.00 37.96 190 TYR A C 1
ATOM 1457 O O . TYR A 1 190 ? 8.071 19.359 33.214 1.00 37.86 190 TYR A O 1
ATOM 1466 N N . PHE A 1 191 ? 8.737 21.505 33.051 1.00 39.12 191 PHE A N 1
ATOM 1467 C CA . PHE A 1 191 ? 8.266 21.862 34.381 1.00 40.04 191 PHE A CA 1
ATOM 1468 C C . PHE A 1 191 ? 6.744 21.831 34.474 1.00 40.77 191 PHE A C 1
ATOM 1469 O O . PHE A 1 191 ? 6.184 21.473 35.510 1.00 37.48 191 PHE A O 1
ATOM 1477 N N . GLY A 1 192 ? 6.081 22.207 33.387 1.00 41.46 192 GLY A N 1
ATOM 1478 C CA . GLY A 1 192 ? 4.631 22.206 33.374 1.00 43.12 192 GLY A CA 1
ATOM 1479 C C . GLY A 1 192 ? 4.082 20.804 33.549 1.00 44.52 192 GLY A C 1
ATOM 1480 O O . GLY A 1 192 ? 3.152 20.588 34.328 1.00 44.84 192 GLY A O 1
ATOM 1481 N N . VAL A 1 193 ? 4.664 19.851 32.825 1.00 46.13 193 VAL A N 1
ATOM 1482 C CA . VAL A 1 193 ? 4.238 18.457 32.891 1.00 47.35 193 VAL A CA 1
ATOM 1483 C C . VAL A 1 193 ? 4.613 17.833 34.224 1.00 51.12 193 VAL A C 1
ATOM 1484 O O . VAL A 1 193 ? 3.757 17.292 34.924 1.00 52.50 193 VAL A O 1
ATOM 1488 N N . TYR A 1 194 ? 5.891 17.909 34.577 1.00 54.34 194 TYR A N 1
ATOM 1489 C CA . TYR A 1 194 ? 6.353 17.334 35.833 1.00 58.13 194 TYR A CA 1
ATOM 1490 C C . TYR A 1 194 ? 5.538 17.872 36.997 1.00 59.04 194 TYR A C 1
ATOM 1491 O O . TYR A 1 194 ? 5.160 17.124 37.896 1.00 58.32 194 TYR A O 1
ATOM 1500 N N . ASP A 1 195 ? 5.267 19.172 36.969 1.00 60.43 195 ASP A N 1
ATOM 1501 C CA . ASP A 1 195 ? 4.490 19.812 38.019 1.00 62.62 195 ASP A CA 1
ATOM 1502 C C . ASP A 1 195 ? 3.131 19.136 38.136 1.00 64.59 195 ASP A C 1
ATOM 1503 O O . ASP A 1 195 ? 2.747 18.665 39.203 1.00 65.00 195 ASP A O 1
ATOM 1508 N N . THR A 1 196 ? 2.403 19.093 37.027 1.00 67.16 196 THR A N 1
ATOM 1509 C CA . THR A 1 196 ? 1.087 18.471 37.006 1.00 69.35 196 THR A CA 1
ATOM 1510 C C . THR A 1 196 ? 1.196 16.991 37.355 1.00 71.41 196 THR A C 1
ATOM 1511 O O . THR A 1 196 ? 0.277 16.408 37.928 1.00 72.28 196 THR A O 1
ATOM 1515 N N . ALA A 1 197 ? 2.331 16.392 37.009 1.00 73.79 197 ALA A N 1
ATOM 1516 C CA . ALA A 1 197 ? 2.574 14.978 37.271 1.00 75.96 197 ALA A CA 1
ATOM 1517 C C . ALA A 1 197 ? 2.743 14.684 38.762 1.00 77.52 197 ALA A C 1
ATOM 1518 O O . ALA A 1 197 ? 2.045 13.833 39.312 1.00 77.68 197 ALA A O 1
ATOM 1520 N N . LYS A 1 198 ? 3.669 15.392 39.407 1.00 79.47 198 LYS A N 1
ATOM 1521 C CA . LYS A 1 198 ? 3.945 15.199 40.829 1.00 81.09 198 LYS A CA 1
ATOM 1522 C C . LYS A 1 198 ? 2.674 15.294 41.667 1.00 82.47 198 LYS A C 1
ATOM 1523 O O . LYS A 1 198 ? 2.614 14.802 42.795 1.00 82.20 198 LYS A O 1
ATOM 1529 N N . GLY A 1 199 ? 1.657 15.929 41.103 1.00 83.80 199 GLY A N 1
ATOM 1530 C CA . GLY A 1 199 ? 0.401 16.053 41.807 1.00 86.12 199 GLY A CA 1
ATOM 1531 C C . GLY A 1 199 ? -0.375 14.755 41.716 1.00 88.02 199 GLY A C 1
ATOM 1532 O O . GLY A 1 199 ? -0.798 14.213 42.732 1.00 87.93 199 GLY A O 1
ATOM 1533 N N . MET A 1 200 ? -0.558 14.244 40.502 1.00 90.01 200 MET A N 1
ATOM 1534 C CA . MET A 1 200 ? -1.307 13.005 40.312 1.00 92.66 200 MET A CA 1
ATOM 1535 C C . MET A 1 200 ? -0.445 11.769 40.158 1.00 94.52 200 MET A C 1
ATOM 1536 O O . MET A 1 200 ? 0.372 11.688 39.238 1.00 94.65 200 MET A O 1
ATOM 1541 N N . LEU A 1 201 ? -0.632 10.819 41.073 1.00 97.10 201 LEU A N 1
ATOM 1542 C CA . LEU A 1 201 ? 0.076 9.543 41.055 1.00 99.93 201 LEU A CA 1
ATOM 1543 C C . LEU A 1 201 ? 1.391 9.459 41.832 1.00 101.75 201 LEU A C 1
ATOM 1544 O O . LEU A 1 201 ? 1.842 8.361 42.162 1.00 102.24 201 LEU A O 1
ATOM 1549 N N . PRO A 1 202 ? 2.027 10.600 42.146 1.00 103.31 202 PRO A N 1
ATOM 1550 C CA . PRO A 1 202 ? 3.266 10.384 42.885 1.00 104.72 202 PRO A CA 1
ATOM 1551 C C . PRO A 1 202 ? 3.294 11.072 44.247 1.00 105.83 202 PRO A C 1
ATOM 1552 O O . PRO A 1 202 ? 3.925 12.117 44.388 1.00 105.96 202 PRO A O 1
ATOM 1556 N N . ASP A 1 203 ? 2.624 10.488 45.239 1.00 106.91 203 ASP A N 1
ATOM 1557 C CA . ASP A 1 203 ? 2.599 11.050 46.591 1.00 107.57 203 ASP A CA 1
ATOM 1558 C C . ASP A 1 203 ? 4.004 10.883 47.171 1.00 107.52 203 ASP A C 1
ATOM 1559 O O . ASP A 1 203 ? 4.630 9.848 46.956 1.00 107.79 203 ASP A O 1
ATOM 1564 N N . PRO A 1 204 ? 4.498 11.871 47.946 1.00 107.30 204 PRO A N 1
ATOM 1565 C CA . PRO A 1 204 ? 5.840 11.791 48.531 1.00 107.01 204 PRO A CA 1
ATOM 1566 C C . PRO A 1 204 ? 6.715 10.635 48.029 1.00 106.56 204 PRO A C 1
ATOM 1567 O O . PRO A 1 204 ? 7.245 9.842 48.811 1.00 106.64 204 PRO A O 1
ATOM 1571 N N . LYS A 1 205 ? 6.853 10.573 46.706 1.00 105.83 205 LYS A N 1
ATOM 1572 C CA . LYS A 1 205 ? 7.634 9.559 45.999 1.00 104.98 205 LYS A CA 1
ATOM 1573 C C . LYS A 1 205 ? 8.134 8.379 46.825 1.00 104.76 205 LYS A C 1
ATOM 1574 O O . LYS A 1 205 ? 9.302 8.335 47.212 1.00 105.25 205 LYS A O 1
ATOM 1576 N N . ASN A 1 206 ? 7.249 7.422 47.084 1.00 104.20 206 ASN A N 1
ATOM 1577 C CA . ASN A 1 206 ? 7.602 6.224 47.843 1.00 103.59 206 ASN A CA 1
ATOM 1578 C C . ASN A 1 206 ? 7.693 5.043 46.883 1.00 103.17 206 ASN A C 1
ATOM 1579 O O . ASN A 1 206 ? 8.257 3.997 47.210 1.00 103.07 206 ASN A O 1
ATOM 1584 N N . VAL A 1 207 ? 7.128 5.230 45.694 1.00 102.65 207 VAL A N 1
ATOM 1585 C CA . VAL A 1 207 ? 7.111 4.200 44.665 1.00 101.75 207 VAL A CA 1
ATOM 1586 C C . VAL A 1 207 ? 8.502 3.690 44.323 1.00 101.06 207 VAL A C 1
ATOM 1587 O O . VAL A 1 207 ? 9.505 4.341 44.614 1.00 101.02 207 VAL A O 1
ATOM 1589 N N . HIS A 1 208 ? 8.544 2.519 43.696 1.00 100.23 208 HIS A N 1
ATOM 1590 C CA . HIS A 1 208 ? 9.795 1.883 43.302 1.00 99.70 208 HIS A CA 1
ATOM 1591 C C . HIS A 1 208 ? 10.639 2.786 42.411 1.00 98.93 208 HIS A C 1
ATOM 1592 O O . HIS A 1 208 ? 10.111 3.595 41.648 1.00 99.16 208 HIS A O 1
ATOM 1599 N N . ILE A 1 209 ? 11.956 2.636 42.516 1.00 97.60 209 ILE A N 1
ATOM 1600 C CA . ILE A 1 209 ? 12.895 3.425 41.727 1.00 95.75 209 ILE A CA 1
ATOM 1601 C C . ILE A 1 209 ? 12.508 3.382 40.254 1.00 94.25 209 ILE A C 1
ATOM 1602 O O . ILE A 1 209 ? 12.569 4.391 39.553 1.00 94.24 209 ILE A O 1
ATOM 1607 N N . ILE A 1 210 ? 12.107 2.200 39.797 1.00 92.42 210 ILE A N 1
ATOM 1608 C CA . ILE A 1 210 ? 11.712 1.994 38.409 1.00 90.03 210 ILE A CA 1
ATOM 1609 C C . ILE A 1 210 ? 10.682 3.016 37.945 1.00 87.97 210 ILE A C 1
ATOM 1610 O O . ILE A 1 210 ? 10.995 3.905 37.153 1.00 88.08 210 ILE A O 1
ATOM 1615 N N . VAL A 1 211 ? 9.454 2.887 38.437 1.00 85.35 211 VAL A N 1
ATOM 1616 C CA . VAL A 1 211 ? 8.387 3.804 38.058 1.00 82.62 211 VAL A CA 1
ATOM 1617 C C . VAL A 1 211 ? 8.813 5.257 38.231 1.00 80.49 211 VAL A C 1
ATOM 1618 O O . VAL A 1 211 ? 8.402 6.128 37.465 1.00 80.51 211 VAL A O 1
ATOM 1622 N N . SER A 1 212 ? 9.643 5.514 39.235 1.00 77.48 212 SER A N 1
ATOM 1623 C CA . SER A 1 212 ? 10.118 6.866 39.491 1.00 74.60 212 SER A CA 1
ATOM 1624 C C . SER A 1 212 ? 11.053 7.315 38.367 1.00 72.45 212 SER A C 1
ATOM 1625 O O . SER A 1 212 ? 11.202 8.509 38.103 1.00 71.66 212 SER A O 1
ATOM 1628 N N . TRP A 1 213 ? 11.676 6.349 37.703 1.00 69.45 213 TRP A N 1
ATOM 1629 C CA . TRP A 1 213 ? 12.589 6.642 36.608 1.00 66.79 213 TRP A CA 1
ATOM 1630 C C . TRP A 1 213 ? 11.799 6.839 35.323 1.00 65.24 213 TRP A C 1
ATOM 1631 O O . TRP A 1 213 ? 12.010 7.802 34.589 1.00 63.55 213 TRP A O 1
ATOM 1642 N N . MET A 1 214 ? 10.888 5.909 35.059 1.00 64.32 214 MET A N 1
ATOM 1643 C CA . MET A 1 214 ? 10.059 5.969 33.866 1.00 62.85 214 MET A CA 1
ATOM 1644 C C . MET A 1 214 ? 9.310 7.293 33.813 1.00 60.40 214 MET A C 1
ATOM 1645 O O . MET A 1 214 ? 9.177 7.898 32.753 1.00 59.87 214 MET A O 1
ATOM 1650 N N . ILE A 1 215 ? 8.822 7.739 34.964 1.00 56.78 215 ILE A N 1
ATOM 1651 C CA . ILE A 1 215 ? 8.086 8.991 35.033 1.00 54.48 215 ILE A CA 1
ATOM 1652 C C . ILE A 1 215 ? 8.981 10.160 34.634 1.00 51.78 215 ILE A C 1
ATOM 1653 O O . ILE A 1 215 ? 8.546 11.063 33.921 1.00 49.99 215 ILE A O 1
ATOM 1658 N N . ALA A 1 216 ? 10.231 10.141 35.087 1.00 49.31 216 ALA A N 1
ATOM 1659 C CA . ALA A 1 216 ? 11.165 11.208 34.747 1.00 47.58 216 ALA A CA 1
ATOM 1660 C C . ALA A 1 216 ? 11.465 11.163 33.250 1.00 45.35 216 ALA A C 1
ATOM 1661 O O . ALA A 1 216 ? 11.629 12.199 32.612 1.00 44.90 216 ALA A O 1
ATOM 1663 N N . GLN A 1 217 ? 11.525 9.956 32.695 1.00 44.49 217 GLN A N 1
ATOM 1664 C CA . GLN A 1 217 ? 11.801 9.785 31.274 1.00 44.33 217 GLN A CA 1
ATOM 1665 C C . GLN A 1 217 ? 10.619 10.254 30.444 1.00 43.32 217 GLN A C 1
ATOM 1666 O O . GLN A 1 217 ? 10.788 10.860 29.380 1.00 42.37 217 GLN A O 1
ATOM 1672 N N . THR A 1 218 ? 9.421 9.969 30.941 1.00 40.11 218 THR A N 1
ATOM 1673 C CA . THR A 1 218 ? 8.201 10.357 30.261 1.00 38.42 218 THR A CA 1
ATOM 1674 C C . THR A 1 218 ? 8.101 11.872 30.152 1.00 35.90 218 THR A C 1
ATOM 1675 O O . THR A 1 218 ? 7.719 12.396 29.109 1.00 35.00 218 THR A O 1
ATOM 1679 N N . VAL A 1 219 ? 8.450 12.575 31.225 1.00 35.43 219 VAL A N 1
ATOM 1680 C CA . VAL A 1 219 ? 8.411 14.033 31.216 1.00 35.38 219 VAL A CA 1
ATOM 1681 C C . VAL A 1 219 ? 9.404 14.576 30.181 1.00 35.63 219 VAL A C 1
ATOM 1682 O O . VAL A 1 219 ? 9.122 15.549 29.482 1.00 34.67 219 VAL A O 1
ATOM 1686 N N . THR A 1 220 ? 10.563 13.931 30.090 1.00 34.38 220 THR A N 1
ATOM 1687 C CA . THR A 1 220 ? 11.606 14.331 29.153 1.00 33.70 220 THR A CA 1
ATOM 1688 C C . THR A 1 220 ? 11.152 14.125 27.709 1.00 34.06 220 THR A C 1
ATOM 1689 O O . THR A 1 220 ? 11.327 15.006 26.862 1.00 32.92 220 THR A O 1
ATOM 1693 N N . ALA A 1 221 ? 10.564 12.961 27.441 1.00 32.81 221 ALA A N 1
ATOM 1694 C CA . ALA A 1 221 ? 10.081 12.629 26.106 1.00 31.37 221 ALA A CA 1
ATOM 1695 C C . ALA A 1 221 ? 8.995 13.602 25.662 1.00 30.99 221 ALA A C 1
ATOM 1696 O O . ALA A 1 221 ? 9.019 14.101 24.540 1.00 30.44 221 ALA A O 1
ATOM 1698 N N . VAL A 1 222 ? 8.042 13.877 26.545 1.00 29.77 222 VAL A N 1
ATOM 1699 C CA . VAL A 1 222 ? 6.967 14.800 26.210 1.00 28.91 222 VAL A CA 1
ATOM 1700 C C . VAL A 1 222 ? 7.493 16.210 25.962 1.00 29.25 222 VAL A C 1
ATOM 1701 O O . VAL A 1 222 ? 7.074 16.873 25.004 1.00 30.66 222 VAL A O 1
ATOM 1705 N N . ALA A 1 223 ? 8.399 16.681 26.820 1.00 27.05 223 ALA A N 1
ATOM 1706 C CA . ALA A 1 223 ? 8.959 18.023 26.646 1.00 25.85 223 ALA A CA 1
ATOM 1707 C C . ALA A 1 223 ? 9.725 18.082 25.325 1.00 25.37 223 ALA A C 1
ATOM 1708 O O . ALA A 1 223 ? 9.722 19.102 24.641 1.00 23.92 223 ALA A O 1
ATOM 1710 N N . GLY A 1 224 ? 10.376 16.974 24.980 1.00 23.54 224 GLY A N 1
ATOM 1711 C CA . GLY A 1 224 ? 11.137 16.913 23.748 1.00 23.61 224 GLY A CA 1
ATOM 1712 C C . GLY A 1 224 ? 10.244 16.931 22.521 1.00 25.36 224 GLY A C 1
ATOM 1713 O O . GLY A 1 224 ? 10.610 17.504 21.493 1.00 23.35 224 GLY A O 1
ATOM 1714 N N . LEU A 1 225 ? 9.075 16.301 22.625 1.00 24.00 225 LEU A N 1
ATOM 1715 C CA . LEU A 1 225 ? 8.132 16.250 21.517 1.00 25.61 225 LEU A CA 1
ATOM 1716 C C . LEU A 1 225 ? 7.490 17.607 21.243 1.00 26.04 225 LEU A C 1
ATOM 1717 O O . LEU A 1 225 ? 7.422 18.053 20.097 1.00 27.50 225 LEU A O 1
ATOM 1722 N N . VAL A 1 226 ? 7.029 18.256 22.308 1.00 26.77 226 VAL A N 1
ATOM 1723 C CA . VAL A 1 226 ? 6.383 19.558 22.223 1.00 25.27 226 VAL A CA 1
ATOM 1724 C C . VAL A 1 226 ? 7.289 20.603 21.576 1.00 25.55 226 VAL A C 1
ATOM 1725 O O . VAL A 1 226 ? 6.827 21.445 20.804 1.00 23.26 226 VAL A O 1
ATOM 1729 N N . SER A 1 227 ? 8.579 20.553 21.894 1.00 23.16 227 SER A N 1
ATOM 1730 C CA . SER A 1 227 ? 9.517 21.516 21.342 1.00 22.07 227 SER A CA 1
ATOM 1731 C C . SER A 1 227 ? 10.216 21.035 20.068 1.00 23.14 227 SER A C 1
ATOM 1732 O O . SER A 1 227 ? 10.958 21.797 19.449 1.00 21.27 227 SER A O 1
ATOM 1735 N N . TYR A 1 228 ? 9.965 19.784 19.671 1.00 21.92 228 TYR A N 1
ATOM 1736 C CA . TYR A 1 228 ? 10.624 19.204 18.503 1.00 22.41 228 TYR A CA 1
ATOM 1737 C C . TYR A 1 228 ? 10.561 20.051 17.230 1.00 23.16 228 TYR A C 1
ATOM 1738 O O . TYR A 1 228 ? 11.560 20.194 16.534 1.00 23.23 228 TYR A O 1
ATOM 1747 N N . PRO A 1 229 ? 9.385 20.610 16.900 1.00 24.29 229 PRO A N 1
ATOM 1748 C CA . PRO A 1 229 ? 9.295 21.433 15.686 1.00 23.93 229 PRO A CA 1
ATOM 1749 C C . PRO A 1 229 ? 10.361 22.526 15.645 1.00 25.37 229 PRO A C 1
ATOM 1750 O O . PRO A 1 229 ? 10.956 22.791 14.594 1.00 23.22 229 PRO A O 1
ATOM 1754 N N . PHE A 1 230 ? 10.604 23.156 16.791 1.00 24.45 230 PHE A N 1
ATOM 1755 C CA . PHE A 1 230 ? 11.614 24.209 16.859 1.00 25.26 230 PHE A CA 1
ATOM 1756 C C . PHE A 1 230 ? 13.000 23.635 16.568 1.00 22.72 230 PHE A C 1
ATOM 1757 O O . PHE A 1 230 ? 13.841 24.302 15.966 1.00 20.67 230 PHE A O 1
ATOM 1765 N N . ASP A 1 231 ? 13.228 22.390 16.976 1.00 21.20 231 ASP A N 1
ATOM 1766 C CA . ASP A 1 231 ? 14.517 21.756 16.756 1.00 18.76 231 ASP A CA 1
ATOM 1767 C C . ASP A 1 231 ? 14.711 21.462 15.280 1.00 20.47 231 ASP A C 1
ATOM 1768 O O . ASP A 1 231 ? 15.820 21.589 14.741 1.00 19.84 231 ASP A O 1
ATOM 1773 N N . THR A 1 232 ? 13.629 21.050 14.627 1.00 19.00 232 THR A N 1
ATOM 1774 C CA . THR A 1 232 ? 13.696 20.763 13.209 1.00 19.80 232 THR A CA 1
ATOM 1775 C C . THR A 1 232 ? 14.021 22.010 12.377 1.00 19.40 232 THR A C 1
ATOM 1776 O O . THR A 1 232 ? 14.921 21.958 11.530 1.00 19.60 232 THR A O 1
ATOM 1780 N N . VAL A 1 233 ? 13.343 23.137 12.605 1.00 20.03 233 VAL A N 1
ATOM 1781 C CA . VAL A 1 233 ? 13.689 24.296 11.778 1.00 21.51 233 VAL A CA 1
ATOM 1782 C C . VAL A 1 233 ? 15.105 24.759 12.124 1.00 21.85 233 VAL A C 1
ATOM 1783 O O . VAL A 1 233 ? 15.831 25.243 11.252 1.00 24.10 233 VAL A O 1
ATOM 1787 N N . ARG A 1 234 ? 15.506 24.585 13.382 1.00 19.30 234 ARG A N 1
ATOM 1788 C CA . ARG A 1 234 ? 16.865 24.935 13.796 1.00 21.77 234 ARG A CA 1
ATOM 1789 C C . ARG A 1 234 ? 17.890 24.200 12.916 1.00 22.54 234 ARG A C 1
ATOM 1790 O O . ARG A 1 234 ? 18.747 24.831 12.301 1.00 25.38 234 ARG A O 1
ATOM 1798 N N . ARG A 1 235 ? 17.794 22.869 12.863 1.00 21.97 235 ARG A N 1
ATOM 1799 C CA . ARG A 1 235 ? 18.724 22.047 12.079 1.00 22.14 235 ARG A CA 1
ATOM 1800 C C . ARG A 1 235 ? 18.611 22.319 10.583 1.00 21.17 235 ARG A C 1
ATOM 1801 O O . ARG A 1 235 ? 19.611 22.312 9.866 1.00 21.97 235 ARG A O 1
ATOM 1809 N N . ARG A 1 236 ? 17.390 22.524 10.106 1.00 19.92 236 ARG A N 1
ATOM 1810 C CA . ARG A 1 236 ? 17.185 22.803 8.690 1.00 21.62 236 ARG A CA 1
ATOM 1811 C C . ARG A 1 236 ? 17.896 24.110 8.327 1.00 21.93 236 ARG A C 1
ATOM 1812 O O . ARG A 1 236 ? 18.430 24.248 7.226 1.00 20.22 236 ARG A O 1
ATOM 1820 N N . MET A 1 237 ? 17.911 25.060 9.261 1.00 19.96 237 MET A N 1
ATOM 1821 C CA . MET A 1 237 ? 18.594 26.321 9.023 1.00 23.06 237 MET A CA 1
ATOM 1822 C C . MET A 1 237 ? 20.108 26.080 9.001 1.00 23.40 237 MET A C 1
ATOM 1823 O O . MET A 1 237 ? 20.819 26.675 8.189 1.00 21.98 237 MET A O 1
ATOM 1828 N N . MET A 1 238 ? 20.595 25.202 9.880 1.00 21.78 238 MET A N 1
ATOM 1829 C CA . MET A 1 238 ? 22.029 24.896 9.934 1.00 21.23 238 MET A CA 1
ATOM 1830 C C . MET A 1 238 ? 22.485 24.336 8.595 1.00 21.00 238 MET A C 1
ATOM 1831 O O . MET A 1 238 ? 23.624 24.544 8.177 1.00 20.71 238 MET A O 1
ATOM 1836 N N . MET A 1 239 ? 21.592 23.599 7.944 1.00 20.16 239 MET A N 1
ATOM 1837 C CA . MET A 1 239 ? 21.899 22.993 6.657 1.00 20.88 239 MET A CA 1
ATOM 1838 C C . MET A 1 239 ? 22.082 24.041 5.565 1.00 21.08 239 MET A C 1
ATOM 1839 O O . MET A 1 239 ? 22.603 23.737 4.506 1.00 22.21 239 MET A O 1
ATOM 1844 N N . GLN A 1 240 ? 21.656 25.274 5.817 1.00 22.35 240 GLN A N 1
ATOM 1845 C CA . GLN A 1 240 ? 21.795 26.317 4.809 1.00 24.40 240 GLN A CA 1
ATOM 1846 C C . GLN A 1 240 ? 23.201 26.894 4.718 1.00 25.33 240 GLN A C 1
ATOM 1847 O O . GLN A 1 240 ? 23.599 27.387 3.662 1.00 26.05 240 GLN A O 1
ATOM 1853 N N . SER A 1 241 ? 23.959 26.826 5.811 1.00 23.21 241 SER A N 1
ATOM 1854 C CA . SER A 1 241 ? 25.315 27.366 5.800 1.00 24.58 241 SER A CA 1
ATOM 1855 C C . SER A 1 241 ? 26.128 26.722 4.687 1.00 24.80 241 SER A C 1
ATOM 1856 O O . SER A 1 241 ? 26.029 25.521 4.450 1.00 24.10 241 SER A O 1
ATOM 1859 N N . GLY A 1 242 ? 26.916 27.535 3.989 1.00 27.46 242 GLY A N 1
ATOM 1860 C CA . GLY A 1 242 ? 27.736 27.017 2.908 1.00 28.83 242 GLY A CA 1
ATOM 1861 C C . GLY A 1 242 ? 27.067 27.134 1.551 1.00 32.03 242 GLY A C 1
ATOM 1862 O O . GLY A 1 242 ? 27.742 27.091 0.523 1.00 34.95 242 GLY A O 1
ATOM 1863 N N . ARG A 1 243 ? 25.744 27.267 1.533 1.00 31.24 243 ARG A N 1
ATOM 1864 C CA . ARG A 1 243 ? 25.025 27.404 0.272 1.00 32.81 243 ARG A CA 1
ATOM 1865 C C . ARG A 1 243 ? 25.040 28.859 -0.182 1.00 32.90 243 ARG A C 1
ATOM 1866 O O . ARG A 1 243 ? 25.128 29.770 0.635 1.00 34.13 243 ARG A O 1
ATOM 1874 N N . LYS A 1 244 ? 24.943 29.084 -1.486 1.00 34.86 244 LYS A N 1
ATOM 1875 C CA . LYS A 1 244 ? 24.954 30.446 -1.995 1.00 35.48 244 LYS A CA 1
ATOM 1876 C C . LYS A 1 244 ? 23.839 30.700 -2.981 1.00 35.01 244 LYS A C 1
ATOM 1877 O O . LYS A 1 244 ? 23.267 29.769 -3.547 1.00 35.17 244 LYS A O 1
ATOM 1883 N N . GLY A 1 245 ? 23.542 31.980 -3.172 1.00 35.64 245 GLY A N 1
ATOM 1884 C CA . GLY A 1 245 ? 22.518 32.403 -4.108 1.00 35.84 245 GLY A CA 1
ATOM 1885 C C . GLY A 1 245 ? 21.223 31.629 -4.094 1.00 35.70 245 GLY A C 1
ATOM 1886 O O . GLY A 1 245 ? 20.652 31.375 -3.036 1.00 37.31 245 GLY A O 1
ATOM 1887 N N . ALA A 1 246 ? 20.763 31.261 -5.286 1.00 35.77 246 ALA A N 1
ATOM 1888 C CA . ALA A 1 246 ? 19.521 30.528 -5.455 1.00 35.22 246 ALA A CA 1
ATOM 1889 C C . ALA A 1 246 ? 19.570 29.139 -4.834 1.00 35.67 246 ALA A C 1
ATOM 1890 O O . ALA A 1 246 ? 18.565 28.433 -4.807 1.00 36.01 246 ALA A O 1
ATOM 1892 N N . ASP A 1 247 ? 20.735 28.739 -4.343 1.00 35.01 247 ASP A N 1
ATOM 1893 C CA . ASP A 1 247 ? 20.854 27.425 -3.733 1.00 36.52 247 ASP A CA 1
ATOM 1894 C C . ASP A 1 247 ? 20.259 27.407 -2.331 1.00 34.67 247 ASP A C 1
ATOM 1895 O O . ASP A 1 247 ? 19.957 26.346 -1.789 1.00 34.01 247 ASP A O 1
ATOM 1900 N N . ILE A 1 248 ? 20.106 28.591 -1.751 1.00 32.06 248 ILE A N 1
ATOM 1901 C CA . ILE A 1 248 ? 19.562 28.731 -0.408 1.00 30.04 248 ILE A CA 1
ATOM 1902 C C . ILE A 1 248 ? 18.079 28.359 -0.368 1.00 30.00 248 ILE A C 1
ATOM 1903 O O . ILE A 1 248 ? 17.251 28.959 -1.054 1.00 30.27 248 ILE A O 1
ATOM 1908 N N . MET A 1 249 ? 17.754 27.355 0.440 1.00 27.59 249 MET A N 1
ATOM 1909 C CA . MET A 1 249 ? 16.381 26.881 0.566 1.00 27.04 249 MET A CA 1
ATOM 1910 C C . MET A 1 249 ? 15.515 27.763 1.459 1.00 25.64 249 MET A C 1
ATOM 1911 O O . MET A 1 249 ? 14.320 27.895 1.222 1.00 19.65 249 MET A O 1
ATOM 1916 N N . TYR A 1 250 ? 16.120 28.350 2.491 1.00 26.04 250 TYR A N 1
ATOM 1917 C CA . TYR A 1 250 ? 15.390 29.201 3.429 1.00 27.92 250 TYR A CA 1
ATOM 1918 C C . TYR A 1 250 ? 16.123 30.519 3.642 1.00 29.99 250 TYR A C 1
ATOM 1919 O O . TYR A 1 250 ? 17.309 30.529 3.987 1.00 29.10 250 TYR A O 1
ATOM 1928 N N . THR A 1 251 ? 15.404 31.622 3.459 1.00 31.91 251 THR A N 1
ATOM 1929 C CA . THR A 1 251 ? 15.978 32.957 3.610 1.00 36.09 251 THR A CA 1
ATOM 1930 C C . THR A 1 251 ? 16.006 33.404 5.067 1.00 36.60 251 THR A C 1
ATOM 1931 O O . THR A 1 251 ? 16.731 34.331 5.431 1.00 37.52 251 THR A O 1
ATOM 1935 N N . GLY A 1 252 ? 15.211 32.739 5.897 1.00 36.79 252 GLY A N 1
ATOM 1936 C CA . GLY A 1 252 ? 15.164 33.074 7.309 1.00 34.43 252 GLY A CA 1
ATOM 1937 C C . GLY A 1 252 ? 14.353 32.037 8.061 1.00 33.28 252 GLY A C 1
ATOM 1938 O O . GLY A 1 252 ? 13.733 31.176 7.448 1.00 31.96 252 GLY A O 1
ATOM 1939 N N . THR A 1 253 ? 14.354 32.124 9.386 1.00 32.80 253 THR A N 1
ATOM 1940 C CA . THR A 1 253 ? 13.617 31.191 10.227 1.00 33.65 253 THR A CA 1
ATOM 1941 C C . THR A 1 253 ? 12.138 31.113 9.860 1.00 32.19 253 THR A C 1
ATOM 1942 O O . THR A 1 253 ? 11.576 30.026 9.737 1.00 31.26 253 THR A O 1
ATOM 1946 N N . VAL A 1 254 ? 11.513 32.273 9.701 1.00 31.48 254 VAL A N 1
ATOM 1947 C CA . VAL A 1 254 ? 10.103 32.339 9.356 1.00 31.94 254 VAL A CA 1
ATOM 1948 C C . VAL A 1 254 ? 9.861 31.663 8.017 1.00 31.37 254 VAL A C 1
ATOM 1949 O O . VAL A 1 254 ? 8.902 30.904 7.854 1.00 31.89 254 VAL A O 1
ATOM 1953 N N . ASP A 1 255 ? 10.741 31.936 7.061 1.00 29.19 255 ASP A N 1
ATOM 1954 C CA . ASP A 1 255 ? 10.629 31.342 5.737 1.00 29.04 255 ASP A CA 1
ATOM 1955 C C . ASP A 1 255 ? 10.791 29.827 5.854 1.00 27.72 255 ASP A C 1
ATOM 1956 O O . ASP A 1 255 ? 10.174 29.062 5.110 1.00 27.50 255 ASP A O 1
ATOM 1961 N N . CYS A 1 256 ? 11.625 29.397 6.794 1.00 25.59 256 CYS A N 1
ATOM 1962 C CA . CYS A 1 256 ? 11.839 27.976 7.007 1.00 23.91 256 CYS A CA 1
ATOM 1963 C C . CYS A 1 256 ? 10.535 27.327 7.489 1.00 22.31 256 CYS A C 1
ATOM 1964 O O . CYS A 1 256 ? 10.076 26.343 6.907 1.00 22.53 256 CYS A O 1
ATOM 1967 N N . TRP A 1 257 ? 9.937 27.883 8.539 1.00 23.04 257 TRP A N 1
ATOM 1968 C CA . TRP A 1 257 ? 8.676 27.353 9.063 1.00 25.83 257 TRP A CA 1
ATOM 1969 C C . TRP A 1 257 ? 7.651 27.194 7.935 1.00 25.61 257 TRP A C 1
ATOM 1970 O O . TRP A 1 257 ? 7.003 26.156 7.810 1.00 24.79 257 TRP A O 1
ATOM 1981 N N . ARG A 1 258 ? 7.495 28.238 7.125 1.00 26.97 258 ARG A N 1
ATOM 1982 C CA . ARG A 1 258 ? 6.540 28.203 6.020 1.00 27.58 258 ARG A CA 1
ATOM 1983 C C . ARG A 1 258 ? 6.871 27.173 4.956 1.00 26.37 258 ARG A C 1
ATOM 1984 O O . ARG A 1 258 ? 5.992 26.435 4.506 1.00 24.84 258 ARG A O 1
ATOM 1992 N N . LYS A 1 259 ? 8.137 27.132 4.550 1.00 24.77 259 LYS A N 1
ATOM 1993 C CA . LYS A 1 259 ? 8.584 26.198 3.526 1.00 25.76 259 LYS A CA 1
ATOM 1994 C C . LYS A 1 259 ? 8.334 24.741 3.908 1.00 25.37 259 LYS A C 1
ATOM 1995 O O . LYS A 1 259 ? 7.794 23.965 3.114 1.00 26.43 259 LYS A O 1
ATOM 2001 N N . ILE A 1 260 ? 8.742 24.369 5.117 1.00 24.08 260 ILE A N 1
ATOM 2002 C CA . ILE A 1 260 ? 8.554 22.998 5.582 1.00 24.54 260 ILE A CA 1
ATOM 2003 C C . ILE A 1 260 ? 7.064 22.660 5.564 1.00 25.28 260 ILE A C 1
ATOM 2004 O O . ILE A 1 260 ? 6.654 21.619 5.047 1.00 25.30 260 ILE A O 1
ATOM 2009 N N . ALA A 1 261 ? 6.259 23.560 6.120 1.00 26.34 261 ALA A N 1
ATOM 2010 C CA . ALA A 1 261 ? 4.819 23.365 6.181 1.00 28.28 261 ALA A CA 1
ATOM 2011 C C . ALA A 1 261 ? 4.201 23.175 4.794 1.00 29.48 261 ALA A C 1
ATOM 2012 O O . ALA A 1 261 ? 3.408 22.260 4.587 1.00 31.40 261 ALA A O 1
ATOM 2014 N N . LYS A 1 262 ? 4.587 24.022 3.844 1.00 29.08 262 LYS A N 1
ATOM 2015 C CA . LYS A 1 262 ? 4.032 23.958 2.498 1.00 30.34 262 LYS A CA 1
ATOM 2016 C C . LYS A 1 262 ? 4.629 22.899 1.579 1.00 30.38 262 LYS A C 1
ATOM 2017 O O . LYS A 1 262 ? 3.895 22.253 0.831 1.00 30.80 262 LYS A O 1
ATOM 2023 N N . ASP A 1 263 ? 5.944 22.706 1.626 1.00 29.03 263 ASP A N 1
ATOM 2024 C CA . ASP A 1 263 ? 6.565 21.704 0.764 1.00 27.75 263 ASP A CA 1
ATOM 2025 C C . ASP A 1 263 ? 6.503 20.281 1.293 1.00 27.41 263 ASP A C 1
ATOM 2026 O O . ASP A 1 263 ? 6.483 19.337 0.512 1.00 27.92 263 ASP A O 1
ATOM 2031 N N . GLU A 1 264 ? 6.475 20.118 2.610 1.00 27.66 264 GLU A N 1
ATOM 2032 C CA . GLU A 1 264 ? 6.485 18.776 3.185 1.00 29.02 264 GLU A CA 1
ATOM 2033 C C . GLU A 1 264 ? 5.284 18.368 4.031 1.00 27.97 264 GLU A C 1
ATOM 2034 O O . GLU A 1 264 ? 5.053 17.180 4.239 1.00 29.72 264 GLU A O 1
ATOM 2040 N N . GLY A 1 265 ? 4.537 19.339 4.540 1.00 28.29 265 GLY A N 1
ATOM 2041 C CA . GLY A 1 265 ? 3.394 19.004 5.369 1.00 27.59 265 GLY A CA 1
ATOM 2042 C C . GLY A 1 265 ? 3.719 19.204 6.842 1.00 29.84 265 GLY A C 1
ATOM 2043 O O . GLY A 1 265 ? 4.884 19.113 7.246 1.00 29.17 265 GLY A O 1
ATOM 2044 N N . PRO A 1 266 ? 2.706 19.483 7.673 1.00 29.58 266 PRO A N 1
ATOM 2045 C CA . PRO A 1 266 ? 2.860 19.705 9.114 1.00 30.11 266 PRO A CA 1
ATOM 2046 C C . PRO A 1 266 ? 3.510 18.546 9.867 1.00 29.58 266 PRO A C 1
ATOM 2047 O O . PRO A 1 266 ? 4.202 18.755 10.861 1.00 31.33 266 PRO A O 1
ATOM 2051 N N . LYS A 1 267 ? 3.285 17.326 9.396 1.00 28.50 267 LYS A N 1
ATOM 2052 C CA . LYS A 1 267 ? 3.857 16.158 10.050 1.00 27.56 267 LYS A CA 1
ATOM 2053 C C . LYS A 1 267 ? 5.373 16.135 9.892 1.00 28.25 267 LYS A C 1
ATOM 2054 O O . LYS A 1 267 ? 6.081 15.567 10.723 1.00 26.21 267 LYS A O 1
ATOM 2056 N N . ALA A 1 268 ? 5.860 16.750 8.815 1.00 26.03 268 ALA A N 1
ATOM 2057 C CA . ALA A 1 268 ? 7.289 16.783 8.529 1.00 26.83 268 ALA A CA 1
ATOM 2058 C C . ALA A 1 268 ? 8.130 17.428 9.632 1.00 25.05 268 ALA A C 1
ATOM 2059 O O . ALA A 1 268 ? 9.326 17.147 9.744 1.00 26.12 268 ALA A O 1
ATOM 2061 N N . PHE A 1 269 ? 7.521 18.291 10.441 1.00 23.20 269 PHE A N 1
ATOM 2062 C CA . PHE A 1 269 ? 8.262 18.931 11.523 1.00 22.61 269 PHE A CA 1
ATOM 2063 C C . PHE A 1 269 ? 8.718 17.893 12.540 1.00 23.84 269 PHE A C 1
ATOM 2064 O O . PHE A 1 269 ? 9.640 18.147 13.323 1.00 22.08 269 PHE A O 1
ATOM 2072 N N . PHE A 1 270 ? 8.075 16.724 12.521 1.00 22.55 270 PHE A N 1
ATOM 2073 C CA . PHE A 1 270 ? 8.419 15.651 13.447 1.00 23.74 270 PHE A CA 1
ATOM 2074 C C . PHE A 1 270 ? 9.244 14.520 12.840 1.00 23.92 270 PHE A C 1
ATOM 2075 O O . PHE A 1 270 ? 9.304 13.419 13.394 1.00 24.71 270 PHE A O 1
ATOM 2083 N N . LYS A 1 271 ? 9.859 14.772 11.692 1.00 22.06 271 LYS A N 1
ATOM 2084 C CA . LYS A 1 271 ? 10.706 13.754 11.084 1.00 23.50 271 LYS A CA 1
ATOM 2085 C C . LYS A 1 271 ? 11.867 13.500 12.051 1.00 23.58 271 LYS A C 1
ATOM 2086 O O . LYS A 1 271 ? 12.604 14.419 12.405 1.00 22.65 271 LYS A O 1
ATOM 2092 N N . GLY A 1 272 ? 12.011 12.251 12.482 1.00 24.67 272 GLY A N 1
ATOM 2093 C CA . GLY A 1 272 ? 13.075 11.897 13.406 1.00 21.60 272 GLY A CA 1
ATOM 2094 C C . GLY A 1 272 ? 12.645 12.002 14.863 1.00 21.84 272 GLY A C 1
ATOM 2095 O O . GLY A 1 272 ? 13.387 11.607 15.760 1.00 22.09 272 GLY A O 1
ATOM 2096 N N . ALA A 1 273 ? 11.445 12.525 15.107 1.00 20.43 273 ALA A N 1
ATOM 2097 C CA . ALA A 1 273 ? 10.961 12.687 16.475 1.00 23.63 273 ALA A CA 1
ATOM 2098 C C . ALA A 1 273 ? 10.911 11.386 17.297 1.00 25.36 273 ALA A C 1
ATOM 2099 O O . ALA A 1 273 ? 11.234 11.402 18.486 1.00 26.15 273 ALA A O 1
ATOM 2101 N N . TRP A 1 274 ? 10.521 10.269 16.683 1.00 25.74 274 TRP A N 1
ATOM 2102 C CA . TRP A 1 274 ? 10.483 8.998 17.415 1.00 27.79 274 TRP A CA 1
ATOM 2103 C C . TRP A 1 274 ? 11.916 8.591 17.780 1.00 27.15 274 TRP A C 1
ATOM 2104 O O . TRP A 1 274 ? 12.193 8.174 18.913 1.00 25.24 274 TRP A O 1
ATOM 2115 N N . SER A 1 275 ? 12.815 8.703 16.802 1.00 24.09 275 SER A N 1
ATOM 2116 C CA . SER A 1 275 ? 14.224 8.393 17.006 1.00 22.97 275 SER A CA 1
ATOM 2117 C C . SER A 1 275 ? 14.736 9.232 18.176 1.00 22.45 275 SER A C 1
ATOM 2118 O O . SER A 1 275 ? 15.509 8.755 19.005 1.00 21.06 275 SER A O 1
ATOM 2121 N N . ASN A 1 276 ? 14.299 10.487 18.230 1.00 21.28 276 ASN A N 1
ATOM 2122 C CA . ASN A 1 276 ? 14.713 11.384 19.300 1.00 24.27 276 ASN A CA 1
ATOM 2123 C C . ASN A 1 276 ? 14.247 10.884 20.661 1.00 25.38 276 ASN A C 1
ATOM 2124 O O . ASN A 1 276 ? 14.971 10.999 21.652 1.00 25.48 276 ASN A O 1
ATOM 2129 N N . VAL A 1 277 ? 13.026 10.357 20.712 1.00 26.40 277 VAL A N 1
ATOM 2130 C CA . VAL A 1 277 ? 12.488 9.83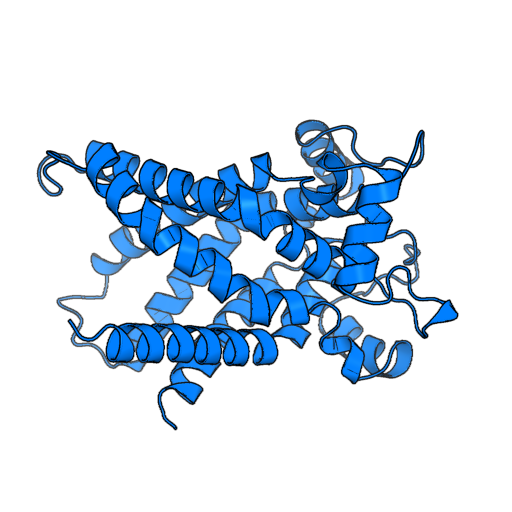1 21.960 1.00 26.96 277 VAL A CA 1
ATOM 2131 C C . VAL A 1 277 ? 13.385 8.685 22.431 1.00 26.78 277 VAL A C 1
ATOM 2132 O O . VAL A 1 277 ? 13.757 8.610 23.603 1.00 27.76 277 VAL A O 1
ATOM 2136 N N . LEU A 1 278 ? 13.728 7.802 21.502 1.00 25.78 278 LEU A N 1
ATOM 2137 C CA . LEU A 1 278 ? 14.577 6.661 21.813 1.00 28.68 278 LEU A CA 1
ATOM 2138 C C . LEU A 1 278 ? 15.951 7.105 22.282 1.00 29.90 278 LEU A C 1
ATOM 2139 O O . LEU A 1 278 ? 16.476 6.585 23.268 1.00 29.73 278 LEU A O 1
ATOM 2144 N N . ARG A 1 279 ? 16.526 8.066 21.564 1.00 29.85 279 ARG A N 1
ATOM 2145 C CA . ARG A 1 279 ? 17.839 8.600 21.893 1.00 29.96 279 ARG A CA 1
ATOM 2146 C C . ARG A 1 279 ? 17.839 9.112 23.334 1.00 30.28 279 ARG A C 1
ATOM 2147 O O . ARG A 1 279 ? 18.737 8.789 24.116 1.00 30.99 279 ARG A O 1
ATOM 2155 N N . GLY A 1 280 ? 16.826 9.899 23.684 1.00 31.06 280 GLY A N 1
ATOM 2156 C CA . GLY A 1 280 ? 16.731 10.428 25.035 1.00 31.66 280 GLY A CA 1
ATOM 2157 C C . GLY A 1 280 ? 16.635 9.341 26.098 1.00 33.91 280 GLY A C 1
ATOM 2158 O O . GLY A 1 280 ? 17.272 9.429 27.149 1.00 33.45 280 GLY A O 1
ATOM 2159 N N . MET A 1 281 ? 15.840 8.311 25.835 1.00 33.97 281 MET A N 1
ATOM 2160 C CA . MET A 1 281 ? 15.691 7.221 26.794 1.00 37.46 281 MET A CA 1
ATOM 2161 C C . MET A 1 281 ? 16.992 6.455 26.978 1.00 36.18 281 MET A C 1
ATOM 2162 O O . MET A 1 281 ? 17.428 6.230 28.106 1.00 35.41 281 MET A O 1
ATOM 2167 N N . GLY A 1 282 ? 17.600 6.054 25.865 1.00 36.11 282 GLY A N 1
ATOM 2168 C CA . GLY A 1 282 ? 18.848 5.318 25.921 1.00 35.57 282 GLY A CA 1
ATOM 2169 C C . GLY A 1 282 ? 19.941 6.125 26.596 1.00 37.61 282 GLY A C 1
ATOM 2170 O O . GLY A 1 282 ? 20.771 5.575 27.316 1.00 36.48 282 GLY A O 1
ATOM 2171 N N . GLY A 1 283 ? 19.942 7.435 26.361 1.00 39.13 283 GLY A N 1
ATOM 2172 C CA . GLY A 1 283 ? 20.943 8.293 26.963 1.00 39.69 283 GLY A CA 1
ATOM 2173 C C . GLY A 1 283 ? 20.865 8.224 28.475 1.00 42.00 283 GLY A C 1
ATOM 2174 O O . GLY A 1 283 ? 21.882 8.050 29.154 1.00 41.80 283 GLY A O 1
ATOM 2175 N N . ALA A 1 284 ? 19.650 8.348 29.002 1.00 42.86 284 ALA A N 1
ATOM 2176 C CA . ALA A 1 284 ? 19.427 8.309 30.444 1.00 42.82 284 ALA A 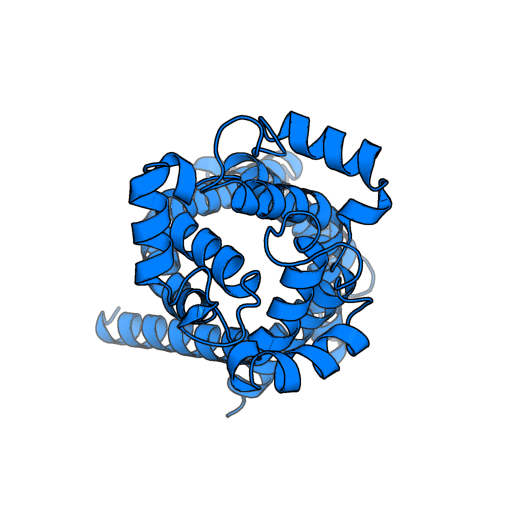CA 1
ATOM 2177 C C . ALA A 1 284 ? 19.723 6.925 31.021 1.00 42.83 284 ALA A C 1
ATOM 2178 O O . ALA A 1 284 ? 20.193 6.804 32.152 1.00 40.85 284 ALA A O 1
ATOM 2180 N N . PHE A 1 285 ? 19.448 5.889 30.235 1.00 43.35 285 PHE A N 1
ATOM 2181 C CA . PHE A 1 285 ? 19.685 4.512 30.656 1.00 44.56 285 PHE A CA 1
ATOM 2182 C C . PHE A 1 285 ? 21.180 4.199 30.783 1.00 45.17 285 PHE A C 1
ATOM 2183 O O . PHE A 1 285 ? 21.586 3.406 31.634 1.00 43.57 285 PHE A O 1
ATOM 2191 N N . VAL A 1 286 ? 21.995 4.816 29.932 1.00 44.87 286 VAL A N 1
ATOM 2192 C CA . VAL A 1 286 ? 23.436 4.595 29.970 1.00 44.72 286 VAL A CA 1
ATOM 2193 C C . VAL A 1 286 ? 24.059 5.276 31.187 1.00 46.12 286 VAL A C 1
ATOM 2194 O O . VAL A 1 286 ? 25.039 4.783 31.743 1.00 45.57 286 VAL A O 1
ATOM 2198 N N . LEU A 1 287 ? 23.487 6.406 31.600 1.00 47.73 287 LEU A N 1
ATOM 2199 C CA . LEU A 1 287 ? 23.990 7.131 32.764 1.00 49.87 287 LEU A CA 1
ATOM 2200 C C . LEU A 1 287 ? 23.780 6.301 34.027 1.00 51.17 287 LEU A C 1
ATOM 2201 O O . LEU A 1 287 ? 24.681 6.185 34.856 1.00 51.41 287 LEU A O 1
ATOM 2206 N N . VAL A 1 288 ? 22.589 5.729 34.175 1.00 52.37 288 VAL A N 1
ATOM 2207 C CA . VAL A 1 288 ? 22.304 4.898 35.337 1.00 54.17 288 VAL A CA 1
ATOM 2208 C C . VAL A 1 288 ? 23.191 3.661 35.254 1.00 54.38 288 VAL A C 1
ATOM 2209 O O . VAL A 1 288 ? 23.754 3.216 36.254 1.00 54.89 288 VAL A O 1
ATOM 2213 N N . LEU A 1 289 ? 23.317 3.118 34.047 1.00 54.58 289 LEU A N 1
ATOM 2214 C CA . LEU A 1 289 ? 24.144 1.945 33.809 1.00 55.23 289 LEU A CA 1
ATOM 2215 C C . LEU A 1 289 ? 25.586 2.303 34.147 1.00 56.92 289 LEU A C 1
ATOM 2216 O O . LEU A 1 289 ? 26.339 1.480 34.668 1.00 56.31 289 LEU A O 1
ATOM 2221 N N . TYR A 1 290 ? 25.957 3.544 33.846 1.00 57.92 290 TYR A N 1
ATOM 2222 C CA . TYR A 1 290 ? 27.302 4.041 34.104 1.00 59.61 290 TYR A CA 1
ATOM 2223 C C . TYR A 1 290 ? 27.569 4.306 35.588 1.00 61.46 290 TYR A C 1
ATOM 2224 O O . TYR A 1 290 ? 28.586 3.873 36.131 1.00 59.65 290 TYR A O 1
ATOM 2233 N N . ASP A 1 291 ? 26.661 5.033 36.233 1.00 64.20 291 ASP A N 1
ATOM 2234 C CA . ASP A 1 291 ? 26.804 5.357 37.648 1.00 68.04 291 ASP A CA 1
ATOM 2235 C C . ASP A 1 291 ? 26.854 4.097 38.499 1.00 69.85 291 ASP A C 1
ATOM 2236 O O . ASP A 1 291 ? 27.275 4.134 39.655 1.00 70.55 291 ASP A O 1
ATOM 2241 N N . GLU A 1 292 ? 26.424 2.984 37.916 1.00 71.73 292 GLU A N 1
ATOM 2242 C CA . GLU A 1 292 ? 26.420 1.702 38.607 1.00 73.21 292 GLU A CA 1
ATOM 2243 C C . GLU A 1 292 ? 27.551 0.826 38.068 1.00 73.49 292 GLU A C 1
ATOM 2244 O O . GLU A 1 292 ? 27.321 -0.288 37.599 1.00 73.62 292 GLU A O 1
ATOM 2250 N N . ILE A 1 293 ? 28.775 1.345 38.136 1.00 73.63 293 ILE A N 1
ATOM 2251 C CA . ILE A 1 293 ? 29.950 0.623 37.659 1.00 73.56 293 ILE A CA 1
ATOM 2252 C C . ILE A 1 293 ? 31.217 1.450 37.863 1.00 73.78 293 ILE A C 1
ATOM 2253 O O . ILE A 1 293 ? 31.364 2.149 38.867 1.00 74.12 293 ILE A O 1
#